Protein AF-A0A4W3IZT0-F1 (afdb_monomer)

Mean predicted aligned error: 12.37 Å

Nearest PDB structures (foldseek):
  8glv-assembly1_Mm  TM=8.725E-01  e=1.149E-27  Chlamydomonas reinhardtii
  7kek-assembly1_C  TM=8.841E-01  e=8.456E-24  Tetrahymena thermophila
  7k5b-assembly1_C  TM=8.834E-01  e=1.229E-23  Tetrahymena thermophila
  8j07-assembly1_k9  TM=8.747E-01  e=8.456E-24  Homo sapiens
  8j07-assembly1_k8  TM=8.318E-01  e=2.149E-24  Homo sapiens

Sequence (246 aa):
MQLAVFKYVTRSLSLDAILQPISSPVCCCYRTLMGALQLNLGGAPEGPAGTGKTETCKDLAKAVAKQCVVFNCSDGLDYKAMGKFFKGLAQSGAWACFDEFNRIELEVLSVVAQQIQTIQRAVSEQVKVFVFEGTQISLDPSCTVFITMNPGYAGRAELPDNLKVLFRTVAMMVPDYALIAEISLYSMGFVSARILAAKIVATYRLCSEQVQALHWHPMIISILLTQFWGVLGAGWQEPRVGGALG

InterPro domains:
  IPR026983 Dynein heavy chain [PTHR45703] (29-211)
  IPR027417 P-loop containing nucleoside triphosphate hydrolase [G3DSA:3.40.50.300] (28-173)
  IPR027417 P-loop containing nucleoside triphosphate hydrolase [SSF52540] (39-201)
  IPR035699 Dynein heavy chain, hydrolytic ATP-binding dynein motor region [PF12774] (29-213)
  IPR043157 Dynein heavy chain, AAA1 domain, small subdomain [G3DSA:1.10.8.710] (174-225)

Radius of gyration: 21.61 Å; Cα contacts (8 Å, |Δi|>4): 310; chains: 1; bounding box: 50×38×82 Å

Structure (mmCIF, N/CA/C/O backbone):
data_AF-A0A4W3IZT0-F1
#
_entry.id   AF-A0A4W3IZT0-F1
#
loop_
_atom_site.group_PDB
_atom_site.id
_atom_site.type_symbol
_atom_site.label_atom_id
_atom_site.label_alt_id
_atom_site.label_comp_id
_atom_site.label_asym_id
_atom_site.label_entity_id
_atom_site.label_seq_id
_atom_site.pdbx_PDB_ins_code
_atom_site.Cartn_x
_atom_site.Cartn_y
_atom_site.Cartn_z
_atom_site.occupancy
_atom_site.B_iso_or_equiv
_atom_site.auth_seq_id
_atom_site.auth_comp_id
_atom_site.auth_asym_id
_atom_site.auth_atom_id
_atom_site.pdbx_PDB_model_num
ATOM 1 N N . MET A 1 1 ? -13.698 25.787 8.846 1.00 26.34 1 MET A N 1
ATOM 2 C CA . MET A 1 1 ? -14.426 24.536 8.545 1.00 26.34 1 MET A CA 1
ATOM 3 C C . MET A 1 1 ? -14.503 24.410 7.028 1.00 26.34 1 MET A C 1
ATOM 5 O O . MET A 1 1 ? -15.414 24.952 6.422 1.00 26.34 1 MET A O 1
ATOM 9 N N . GLN A 1 2 ? -13.473 23.842 6.399 1.00 20.66 2 GLN A N 1
ATOM 10 C CA . GLN A 1 2 ? -13.376 23.749 4.939 1.00 20.66 2 GLN A CA 1
ATOM 11 C C . GLN A 1 2 ? -13.730 22.317 4.540 1.00 20.66 2 GLN A C 1
ATOM 13 O O . GLN A 1 2 ? -12.993 21.379 4.833 1.00 20.66 2 GLN A O 1
ATOM 18 N N . LEU A 1 3 ? -14.921 22.164 3.962 1.00 19.95 3 LEU A N 1
ATOM 19 C CA . LEU A 1 3 ? -15.415 20.928 3.369 1.00 19.95 3 LEU A CA 1
ATOM 20 C C . LEU A 1 3 ? -14.485 20.529 2.217 1.00 19.95 3 LEU A C 1
ATOM 22 O O . LEU A 1 3 ? -14.417 21.220 1.201 1.00 19.95 3 LEU A O 1
ATOM 26 N N . ALA A 1 4 ? -13.765 19.420 2.380 1.00 22.36 4 ALA A N 1
ATOM 27 C CA . ALA A 1 4 ? -13.069 18.773 1.280 1.00 22.36 4 ALA A CA 1
ATOM 28 C C . ALA A 1 4 ? -14.122 18.196 0.325 1.00 22.36 4 ALA A C 1
ATOM 30 O O . ALA A 1 4 ? -14.842 17.254 0.654 1.00 22.36 4 ALA A O 1
ATOM 31 N N . VAL A 1 5 ? -14.239 18.803 -0.853 1.00 20.84 5 VAL A N 1
ATOM 32 C CA . VAL A 1 5 ? -15.065 18.305 -1.952 1.00 20.84 5 VAL A CA 1
ATOM 33 C C . VAL A 1 5 ? -14.424 17.019 -2.476 1.00 20.84 5 VAL A C 1
ATOM 35 O O . VAL A 1 5 ? -13.450 17.060 -3.225 1.00 20.84 5 VAL A O 1
ATOM 38 N N . PHE A 1 6 ? -14.970 15.866 -2.089 1.00 24.98 6 PHE A N 1
ATOM 39 C CA . PHE A 1 6 ? -14.642 14.579 -2.699 1.00 24.98 6 PHE A CA 1
ATOM 40 C C . PHE A 1 6 ? -15.316 14.498 -4.073 1.00 24.98 6 PHE A C 1
ATOM 42 O O . PHE A 1 6 ? -16.479 14.121 -4.202 1.00 24.98 6 PHE A O 1
ATOM 49 N N . LYS A 1 7 ? -14.589 14.889 -5.125 1.00 21.22 7 LYS A N 1
ATOM 50 C CA . LYS A 1 7 ? -14.962 14.546 -6.501 1.00 21.22 7 LYS A CA 1
ATOM 51 C C . LYS A 1 7 ? -14.730 13.049 -6.697 1.00 21.22 7 LYS A C 1
ATOM 53 O O . LYS A 1 7 ? -13.596 12.591 -6.596 1.00 21.22 7 LYS A O 1
ATOM 58 N N . TYR A 1 8 ? -15.793 12.315 -7.021 1.00 24.12 8 TYR A N 1
ATOM 59 C CA . TYR A 1 8 ? -15.702 10.997 -7.644 1.00 24.12 8 TYR A CA 1
ATOM 60 C C . TYR A 1 8 ? -14.816 11.115 -8.889 1.00 24.12 8 TYR A C 1
ATOM 62 O O . TYR A 1 8 ? -15.213 11.706 -9.893 1.00 24.12 8 TYR A O 1
ATOM 70 N N . VAL A 1 9 ? -13.588 10.604 -8.820 1.00 30.41 9 VAL A N 1
ATOM 71 C CA . VAL A 1 9 ? -12.708 10.512 -9.986 1.00 30.41 9 VAL A CA 1
ATOM 72 C C . VAL A 1 9 ? -12.940 9.148 -10.625 1.00 30.41 9 VAL A C 1
ATOM 74 O O . VAL A 1 9 ? -12.158 8.219 -10.463 1.00 30.41 9 VAL A O 1
ATOM 77 N N . THR A 1 10 ? -14.012 9.029 -11.407 1.00 26.58 10 THR A N 1
ATOM 78 C CA . THR A 1 10 ? -14.048 8.072 -12.517 1.00 26.58 10 THR A CA 1
ATOM 79 C C . THR A 1 10 ? -13.084 8.581 -13.591 1.00 26.58 10 THR A C 1
ATOM 81 O O . THR A 1 10 ? -13.495 9.230 -14.551 1.00 26.58 10 THR A O 1
ATOM 84 N N . ARG A 1 11 ? -11.773 8.365 -13.417 1.00 28.75 11 ARG A N 1
ATOM 85 C CA . ARG A 1 11 ? -10.820 8.491 -14.528 1.00 28.75 11 ARG A CA 1
ATOM 86 C C . ARG A 1 11 ? -10.738 7.143 -15.222 1.00 28.75 11 ARG A C 1
ATOM 88 O O . ARG A 1 11 ? -10.330 6.159 -14.610 1.00 28.75 11 ARG A O 1
ATOM 95 N N . SER A 1 12 ? -11.159 7.160 -16.486 1.00 26.70 12 SER A N 1
ATOM 96 C CA . SER A 1 12 ? -10.815 6.230 -17.562 1.00 26.70 12 SER A CA 1
ATOM 97 C C . SER A 1 12 ? -9.692 5.254 -17.198 1.00 26.70 12 SER A C 1
ATO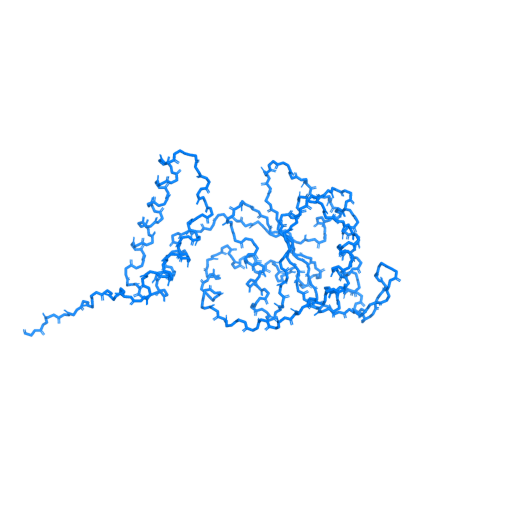M 99 O O . SER A 1 12 ? -8.603 5.662 -16.782 1.00 26.70 12 SER A O 1
ATOM 101 N N . LEU A 1 13 ? -9.945 3.960 -17.397 1.00 33.19 13 LEU A N 1
ATOM 102 C CA . LEU A 1 13 ? -8.906 2.942 -17.523 1.00 33.19 13 LEU A CA 1
ATOM 103 C C . LEU A 1 13 ? -7.921 3.399 -18.615 1.00 33.19 13 LEU A C 1
ATOM 105 O O . LEU A 1 13 ? -8.138 3.141 -19.792 1.00 33.19 13 LEU A O 1
ATOM 109 N N . SER A 1 14 ? -6.879 4.153 -18.250 1.00 31.77 14 SER A N 1
ATOM 110 C CA . SER A 1 14 ? -5.731 4.368 -19.123 1.00 31.77 14 SER A CA 1
ATOM 111 C C . SER A 1 14 ? -5.175 2.990 -19.464 1.00 31.77 14 SER A C 1
ATOM 113 O O . SER A 1 14 ? -4.962 2.180 -18.556 1.00 31.77 14 SER A O 1
ATOM 115 N N . LEU A 1 15 ? -4.989 2.716 -20.759 1.00 33.16 15 LEU A N 1
ATOM 116 C CA . LEU A 1 15 ? -4.392 1.470 -21.254 1.00 33.16 15 LEU A CA 1
ATOM 117 C C . LEU A 1 15 ? -3.059 1.144 -20.551 1.00 33.16 15 LEU A C 1
ATOM 119 O O . LEU A 1 15 ? -2.705 -0.026 -20.431 1.00 33.16 15 LEU A O 1
ATOM 123 N N . ASP A 1 16 ? -2.375 2.156 -20.011 1.00 38.28 16 ASP A N 1
ATOM 124 C CA . ASP A 1 16 ? -1.144 2.022 -19.226 1.00 38.28 16 ASP A CA 1
ATOM 125 C C . ASP A 1 16 ? -1.289 1.073 -18.023 1.00 38.28 16 ASP A C 1
ATOM 127 O O . ASP A 1 16 ? -0.376 0.303 -17.737 1.00 38.28 16 ASP A O 1
ATOM 131 N N . ALA A 1 17 ? -2.456 1.047 -17.365 1.00 35.56 17 ALA A N 1
ATOM 132 C CA . ALA A 1 17 ? -2.706 0.164 -16.219 1.00 35.56 17 ALA A CA 1
ATOM 133 C C . ALA A 1 17 ? -2.909 -1.313 -16.621 1.00 35.56 17 ALA A C 1
ATOM 135 O O . ALA A 1 17 ? -2.837 -2.200 -15.775 1.00 35.56 17 ALA A O 1
ATOM 136 N N . ILE A 1 18 ? -3.181 -1.590 -17.902 1.00 37.84 18 ILE A N 1
ATOM 137 C CA . ILE A 1 18 ? -3.467 -2.942 -18.412 1.00 37.84 18 ILE A CA 1
ATOM 138 C C . ILE A 1 18 ? -2.189 -3.626 -18.925 1.00 37.84 18 ILE A C 1
ATOM 140 O O . ILE A 1 18 ? -2.114 -4.852 -18.925 1.00 37.84 18 ILE A O 1
ATOM 144 N N . LEU A 1 19 ? -1.168 -2.859 -19.328 1.00 38.66 19 LEU A N 1
ATOM 145 C CA . LEU A 1 19 ? 0.043 -3.391 -19.972 1.00 38.66 19 LEU A CA 1
ATOM 146 C C . LEU A 1 19 ? 1.256 -3.535 -19.037 1.00 38.66 19 LEU A C 1
ATOM 148 O O . LEU A 1 19 ? 2.113 -4.382 -19.282 1.00 38.66 19 LEU A O 1
ATOM 152 N N . GLN A 1 20 ? 1.318 -2.783 -17.935 1.00 42.19 20 GLN A N 1
ATOM 153 C CA . GLN A 1 20 ? 2.354 -2.956 -16.905 1.00 42.19 20 GLN A CA 1
ATOM 154 C C . GLN A 1 20 ? 2.329 -4.281 -16.098 1.00 42.19 20 GLN A C 1
ATOM 156 O O . GLN A 1 20 ? 3.400 -4.681 -15.627 1.00 42.19 20 GLN A O 1
ATOM 161 N N . PRO A 1 21 ? 1.211 -5.030 -15.955 1.00 42.03 21 PRO A N 1
ATOM 162 C CA . PRO A 1 21 ? 1.194 -6.252 -15.144 1.00 42.03 21 PRO A CA 1
ATOM 163 C C . PRO A 1 21 ? 1.970 -7.440 -15.736 1.00 42.03 21 PRO A C 1
ATOM 165 O O . PRO A 1 21 ? 2.164 -8.432 -15.039 1.00 42.03 21 PRO A O 1
ATOM 168 N N . ILE A 1 22 ? 2.402 -7.394 -17.002 1.00 43.09 22 ILE A N 1
ATOM 169 C CA . ILE A 1 22 ? 2.880 -8.592 -17.726 1.00 43.09 22 ILE A CA 1
ATOM 170 C C . ILE A 1 22 ? 4.366 -8.908 -17.437 1.00 43.09 22 ILE A C 1
ATOM 172 O O . ILE A 1 22 ? 4.871 -9.965 -17.810 1.00 43.09 22 ILE A O 1
ATOM 176 N N . SER A 1 23 ? 5.083 -8.046 -16.708 1.00 46.78 23 SER A N 1
ATOM 177 C CA . SER A 1 23 ? 6.447 -8.355 -16.258 1.00 46.78 23 SER A CA 1
ATOM 178 C C . SER A 1 23 ? 6.433 -9.192 -14.963 1.00 46.78 23 SER A C 1
ATOM 180 O O . SER A 1 23 ? 5.815 -8.834 -13.960 1.00 46.78 23 SER A O 1
ATOM 182 N N . SER A 1 24 ? 7.123 -10.337 -14.994 1.00 50.75 24 SER A N 1
ATOM 183 C CA . SER A 1 24 ? 7.208 -11.375 -13.943 1.00 50.75 24 SER A CA 1
ATOM 184 C C . SER A 1 24 ? 7.239 -10.885 -12.467 1.00 50.75 24 SER A C 1
ATOM 186 O O . SER A 1 24 ? 6.514 -11.459 -11.646 1.00 50.75 24 SER A O 1
ATOM 188 N N . PRO A 1 25 ? 7.972 -9.813 -12.084 1.00 51.53 25 PRO A N 1
ATOM 189 C CA . PRO A 1 25 ? 8.011 -9.343 -10.692 1.00 51.53 25 PRO A CA 1
ATOM 190 C C . PRO A 1 25 ? 6.710 -8.678 -10.205 1.00 51.53 25 PRO A C 1
ATOM 192 O O . PRO A 1 25 ? 6.338 -8.832 -9.040 1.00 51.53 25 PRO A O 1
ATOM 195 N N . VAL A 1 26 ? 5.990 -7.964 -11.080 1.00 56.16 26 VAL A N 1
ATOM 196 C CA . VAL A 1 26 ? 4.765 -7.218 -10.723 1.00 56.16 26 VAL A CA 1
ATOM 197 C C . VAL A 1 26 ? 3.607 -8.181 -10.443 1.00 56.16 26 VAL A C 1
ATOM 199 O O . VAL A 1 26 ? 2.886 -8.020 -9.456 1.00 56.16 26 VAL A O 1
ATOM 202 N N . CYS A 1 27 ? 3.503 -9.258 -11.228 1.00 57.28 27 CYS A N 1
ATOM 203 C CA . CYS A 1 27 ? 2.564 -10.358 -10.981 1.00 57.28 27 CYS A CA 1
ATOM 204 C C . CYS A 1 27 ? 2.761 -11.002 -9.596 1.00 57.28 27 CYS A C 1
ATOM 206 O O . CYS A 1 27 ? 1.789 -11.303 -8.895 1.00 57.28 27 CYS A O 1
ATOM 208 N N . CYS A 1 28 ? 4.014 -11.197 -9.170 1.00 68.50 28 CYS A N 1
ATOM 209 C CA . CYS A 1 28 ? 4.320 -11.727 -7.839 1.00 68.50 28 CYS A CA 1
ATOM 210 C C . CYS A 1 28 ? 3.867 -10.780 -6.720 1.00 68.50 28 CYS A C 1
ATOM 212 O O . CYS A 1 28 ? 3.368 -11.253 -5.693 1.00 68.50 28 CYS A O 1
ATOM 214 N N . CYS A 1 29 ? 3.981 -9.465 -6.928 1.00 79.88 29 CYS A N 1
ATOM 215 C CA . CYS A 1 29 ? 3.500 -8.477 -5.969 1.00 79.88 29 CYS A CA 1
ATOM 216 C C . CYS A 1 29 ? 1.975 -8.536 -5.826 1.00 79.88 29 CYS A C 1
ATOM 218 O O . CYS A 1 29 ? 1.475 -8.714 -4.717 1.00 79.88 29 CYS A O 1
ATOM 220 N N . TYR A 1 30 ? 1.234 -8.534 -6.938 1.00 83.69 30 TYR A N 1
ATOM 221 C CA . TYR A 1 30 ? -0.232 -8.612 -6.922 1.00 83.69 30 TYR A CA 1
ATOM 222 C C . TYR A 1 30 ? -0.723 -9.867 -6.200 1.00 83.69 30 TYR A C 1
ATOM 224 O O . TYR A 1 30 ? -1.569 -9.779 -5.314 1.00 83.69 30 TYR A O 1
ATOM 232 N N . ARG A 1 31 ? -0.149 -11.035 -6.511 1.00 84.06 31 ARG A N 1
ATOM 233 C CA . ARG A 1 31 ? -0.524 -12.294 -5.851 1.00 84.06 31 ARG A CA 1
ATOM 234 C C . ARG A 1 31 ? -0.285 -12.244 -4.343 1.00 84.06 31 ARG A C 1
ATOM 236 O O . ARG A 1 31 ? -1.104 -12.742 -3.576 1.00 84.06 31 ARG A O 1
ATOM 243 N N . THR A 1 32 ? 0.828 -11.655 -3.916 1.00 87.19 32 THR A N 1
ATOM 244 C CA . THR A 1 32 ? 1.184 -11.600 -2.495 1.00 87.19 32 THR A CA 1
ATOM 245 C C . THR A 1 32 ? 0.313 -10.603 -1.735 1.00 87.19 32 THR A C 1
ATOM 247 O O . THR A 1 32 ? -0.162 -10.930 -0.650 1.00 87.19 32 THR A O 1
ATOM 250 N N . LEU A 1 33 ? 0.035 -9.436 -2.324 1.00 88.94 33 LEU A N 1
ATOM 251 C CA . LEU A 1 33 ? -0.866 -8.430 -1.758 1.00 88.94 33 LEU A CA 1
ATOM 252 C C . LEU A 1 33 ? -2.312 -8.938 -1.687 1.00 88.94 33 LEU A C 1
ATOM 254 O O . LEU A 1 33 ? -2.952 -8.811 -0.649 1.00 88.94 33 LEU A O 1
ATOM 258 N N . MET A 1 34 ? -2.802 -9.611 -2.731 1.00 89.00 34 MET A N 1
ATOM 259 C CA . MET A 1 34 ? -4.116 -10.265 -2.699 1.00 89.00 34 MET A CA 1
ATOM 260 C C . MET A 1 34 ? -4.177 -11.381 -1.651 1.00 89.00 34 MET A C 1
ATOM 262 O O . MET A 1 34 ? -5.177 -11.521 -0.951 1.00 89.00 34 MET A O 1
ATOM 266 N N . GLY A 1 35 ? -3.093 -12.142 -1.485 1.00 88.50 35 GLY A N 1
ATOM 267 C CA . GLY A 1 35 ? -2.979 -13.121 -0.407 1.00 88.50 35 GLY A CA 1
ATOM 268 C C . GLY A 1 35 ? -2.932 -12.487 0.988 1.00 88.50 35 GLY A C 1
ATOM 269 O O . GLY A 1 35 ? -3.353 -13.122 1.947 1.00 88.50 35 GLY A O 1
ATOM 270 N N . ALA A 1 36 ? -2.430 -11.257 1.129 1.00 90.06 36 ALA A N 1
ATOM 271 C CA . ALA A 1 36 ? -2.469 -10.513 2.390 1.00 90.06 36 ALA A CA 1
ATOM 272 C C . ALA A 1 36 ? -3.903 -10.093 2.742 1.00 90.06 36 ALA A C 1
ATOM 274 O O . ALA A 1 36 ? -4.351 -10.328 3.862 1.00 90.06 36 ALA A O 1
ATOM 275 N N . LEU A 1 37 ? -4.646 -9.582 1.753 1.00 90.19 37 LEU A N 1
ATOM 276 C CA . LEU A 1 37 ? -6.056 -9.207 1.891 1.00 90.19 37 LEU A CA 1
ATOM 277 C C . LEU A 1 37 ? -6.925 -10.376 2.360 1.00 90.19 37 LEU A C 1
ATOM 279 O O . LEU A 1 37 ? -7.742 -10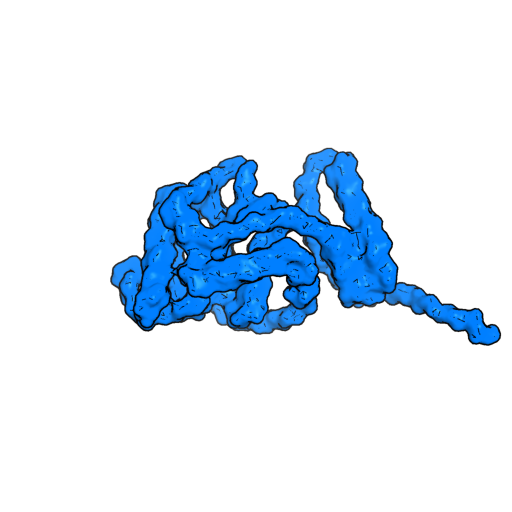.215 3.259 1.00 90.19 37 LEU A O 1
ATOM 283 N N . GLN A 1 38 ? -6.719 -11.567 1.793 1.00 88.62 38 GLN A N 1
ATOM 284 C CA . GLN A 1 38 ? -7.443 -12.779 2.200 1.00 88.62 38 GLN A CA 1
ATOM 285 C C . GLN A 1 38 ? -7.190 -13.178 3.660 1.00 88.62 38 GLN A C 1
ATOM 287 O O . GLN A 1 38 ? -8.031 -13.831 4.271 1.00 88.62 38 GLN A O 1
ATOM 292 N N . LEU A 1 39 ? -6.041 -12.791 4.218 1.00 89.19 39 LEU A N 1
ATOM 293 C CA . LEU A 1 39 ? -5.668 -13.038 5.611 1.00 89.19 39 LEU A CA 1
ATOM 294 C C . LEU A 1 39 ? -6.023 -11.861 6.536 1.00 89.19 39 LEU A C 1
ATOM 296 O O . LEU A 1 39 ? -5.641 -11.883 7.703 1.00 89.19 39 LEU A O 1
ATOM 300 N N . ASN A 1 40 ? -6.733 -10.840 6.038 1.00 89.81 40 ASN A N 1
ATOM 301 C CA . ASN A 1 40 ? -7.015 -9.582 6.742 1.00 89.81 40 ASN A CA 1
ATOM 302 C C . ASN A 1 40 ? -5.747 -8.851 7.230 1.00 89.81 40 ASN A C 1
ATOM 304 O O . ASN A 1 40 ? -5.781 -8.122 8.222 1.00 89.81 40 ASN A O 1
ATOM 308 N N . LEU A 1 41 ? -4.626 -9.039 6.530 1.00 92.94 41 LEU A N 1
ATOM 309 C CA . LEU A 1 41 ? -3.366 -8.345 6.784 1.00 92.94 41 LEU A CA 1
ATOM 310 C C . LEU A 1 41 ? -3.203 -7.168 5.820 1.00 92.94 41 LEU A C 1
ATOM 312 O O . LEU A 1 41 ? -3.734 -7.166 4.708 1.00 92.94 41 LEU A O 1
ATOM 316 N N . GLY A 1 42 ? -2.417 -6.174 6.229 1.00 93.50 42 GLY A N 1
ATOM 317 C CA . GLY A 1 42 ? -1.961 -5.130 5.319 1.00 93.50 42 GLY A CA 1
ATOM 318 C C . GLY A 1 42 ? -0.881 -5.647 4.364 1.00 93.50 42 GLY A C 1
ATOM 319 O O . GLY A 1 42 ? -0.302 -6.715 4.568 1.00 93.50 42 GLY A O 1
ATOM 320 N N . GLY A 1 43 ? -0.567 -4.878 3.324 1.00 93.50 43 GLY A N 1
ATOM 321 C CA . GLY A 1 43 ? 0.557 -5.175 2.430 1.00 93.50 43 GLY A CA 1
ATOM 322 C C . GLY A 1 43 ? 1.723 -4.210 2.625 1.00 93.50 43 GLY A C 1
ATOM 323 O O . GLY A 1 43 ? 1.509 -3.008 2.766 1.00 93.50 43 GLY A O 1
ATOM 324 N N . ALA A 1 44 ? 2.949 -4.727 2.602 1.00 92.69 44 ALA A N 1
ATOM 325 C CA . ALA A 1 44 ? 4.167 -3.942 2.776 1.00 92.69 44 ALA A CA 1
ATOM 326 C C . ALA A 1 44 ? 5.169 -4.159 1.627 1.00 92.69 44 ALA A C 1
ATOM 328 O O . ALA A 1 44 ? 6.122 -4.928 1.784 1.00 92.69 44 ALA A O 1
ATOM 329 N N . PRO A 1 45 ? 4.982 -3.522 0.454 1.00 90.19 45 PRO A N 1
ATOM 330 C CA . PRO A 1 45 ? 6.010 -3.511 -0.575 1.00 90.19 45 PRO A CA 1
ATOM 331 C C . PRO A 1 45 ? 7.269 -2.772 -0.109 1.00 90.19 45 PRO A C 1
ATOM 333 O O . PRO A 1 45 ? 7.221 -1.611 0.306 1.00 90.19 45 PRO A O 1
ATOM 336 N N . GLU A 1 46 ? 8.415 -3.423 -0.238 1.00 86.88 46 GLU A N 1
ATOM 337 C CA . GLU A 1 46 ? 9.719 -2.894 0.146 1.00 86.88 46 GLU A CA 1
ATOM 338 C C . GLU A 1 46 ? 10.722 -3.029 -0.997 1.00 86.88 46 GLU A C 1
ATOM 340 O O . GLU A 1 46 ? 10.675 -3.975 -1.775 1.00 86.88 46 GLU A O 1
ATOM 345 N N . GLY A 1 47 ? 11.629 -2.067 -1.142 1.00 82.56 47 GLY A N 1
ATOM 346 C CA . GLY A 1 47 ? 12.671 -2.129 -2.168 1.00 82.56 47 GLY A CA 1
ATOM 347 C C . GLY A 1 47 ? 13.251 -0.761 -2.517 1.00 82.56 47 GLY A C 1
ATOM 348 O O . GLY A 1 47 ? 12.801 0.246 -1.967 1.00 82.56 47 GLY A O 1
ATOM 349 N N . PRO A 1 48 ? 14.219 -0.687 -3.445 1.00 76.62 48 PRO A N 1
ATOM 350 C CA . PRO A 1 48 ? 14.864 0.566 -3.841 1.00 76.62 48 PRO A CA 1
ATOM 351 C C . PRO A 1 48 ? 13.883 1.631 -4.356 1.00 76.62 48 PRO A C 1
ATOM 353 O O . PRO A 1 48 ? 12.782 1.321 -4.814 1.00 76.62 48 PRO A O 1
ATOM 356 N N . ALA A 1 49 ? 14.269 2.906 -4.304 1.00 75.06 49 ALA A N 1
ATOM 357 C CA . ALA A 1 49 ? 13.464 3.980 -4.888 1.00 75.06 49 ALA A CA 1
ATOM 358 C C . ALA A 1 49 ? 13.279 3.772 -6.406 1.00 75.06 49 ALA A C 1
ATOM 360 O O . ALA A 1 49 ? 14.192 3.316 -7.091 1.00 75.06 49 ALA A O 1
ATOM 361 N N . GLY A 1 50 ? 12.096 4.106 -6.933 1.00 67.62 50 GLY A N 1
ATOM 362 C CA . GLY A 1 50 ? 11.793 3.978 -8.366 1.00 67.62 50 GLY A CA 1
ATOM 363 C C . GLY A 1 50 ? 11.357 2.584 -8.836 1.00 67.62 50 GLY A C 1
ATOM 364 O O . GLY A 1 50 ? 11.171 2.390 -10.030 1.00 67.62 50 GLY A O 1
ATOM 365 N N . THR A 1 51 ? 11.137 1.621 -7.932 1.00 70.88 51 THR A N 1
ATOM 366 C CA . THR A 1 51 ? 10.625 0.276 -8.280 1.00 70.88 51 THR A CA 1
ATOM 367 C C . THR A 1 51 ? 9.100 0.189 -8.436 1.00 70.88 51 THR A C 1
ATOM 369 O O . THR A 1 51 ? 8.560 -0.907 -8.544 1.00 70.88 51 THR A O 1
ATOM 372 N N . GLY A 1 52 ? 8.387 1.321 -8.446 1.00 76.38 52 GLY A N 1
ATOM 373 C CA . GLY A 1 52 ? 6.940 1.363 -8.700 1.00 76.38 52 GLY A CA 1
ATOM 374 C C . GLY A 1 52 ? 6.061 0.847 -7.555 1.00 76.38 52 GLY A C 1
ATOM 375 O O . GLY A 1 52 ? 4.954 0.376 -7.803 1.00 76.38 52 GLY A O 1
ATOM 376 N N . LYS A 1 53 ? 6.544 0.873 -6.304 1.00 83.19 53 LYS A N 1
ATOM 377 C CA . LYS A 1 53 ? 5.828 0.333 -5.129 1.00 83.19 53 LYS A CA 1
ATOM 378 C C . LYS A 1 53 ? 4.449 0.963 -4.928 1.00 83.19 53 LYS A C 1
ATOM 380 O O . LYS A 1 53 ? 3.454 0.255 -4.790 1.00 83.19 53 LYS A O 1
ATOM 385 N N . THR A 1 54 ? 4.400 2.290 -4.925 1.00 85.06 54 THR A N 1
ATOM 386 C CA . THR A 1 54 ? 3.182 3.064 -4.661 1.00 85.06 54 THR A CA 1
ATOM 387 C C . THR A 1 54 ? 2.188 2.925 -5.815 1.00 85.06 54 THR A C 1
ATOM 389 O O . THR A 1 54 ? 0.989 2.731 -5.605 1.00 85.06 54 THR A O 1
ATOM 392 N N . GLU A 1 55 ? 2.691 2.949 -7.047 1.00 83.81 55 GLU A N 1
ATOM 393 C CA . GLU A 1 55 ? 1.926 2.761 -8.277 1.00 83.81 55 GLU A CA 1
ATOM 394 C C . GLU A 1 55 ? 1.315 1.359 -8.336 1.00 83.81 55 GLU A C 1
ATOM 396 O O . GLU A 1 55 ? 0.126 1.225 -8.601 1.00 83.81 55 GLU A O 1
ATOM 401 N N . THR A 1 56 ? 2.076 0.328 -7.961 1.00 84.31 56 THR A N 1
ATOM 402 C CA . THR A 1 56 ? 1.614 -1.069 -7.915 1.00 84.31 56 THR A CA 1
ATOM 403 C C . THR A 1 56 ? 0.418 -1.240 -6.973 1.00 84.31 56 THR A C 1
ATOM 405 O O . THR A 1 56 ? -0.568 -1.872 -7.354 1.00 84.31 56 THR A O 1
ATOM 408 N N . CYS A 1 57 ? 0.450 -0.646 -5.773 1.00 86.94 57 CYS A N 1
ATOM 409 C CA . CYS A 1 57 ? -0.688 -0.667 -4.841 1.00 86.94 57 CYS A CA 1
ATOM 410 C C . CYS A 1 57 ? -1.917 0.053 -5.409 1.00 86.94 57 CYS A C 1
ATOM 412 O O . CYS A 1 57 ? -3.048 -0.424 -5.283 1.00 86.94 57 CYS A O 1
ATOM 414 N N . LYS A 1 58 ? -1.702 1.206 -6.049 1.00 86.06 58 LYS A N 1
ATOM 415 C CA . LYS A 1 58 ? -2.771 2.008 -6.649 1.00 86.06 58 LYS A CA 1
ATOM 416 C C . LYS A 1 58 ? -3.420 1.298 -7.837 1.00 86.06 58 LYS A C 1
ATOM 418 O O . LYS A 1 58 ? -4.645 1.316 -7.958 1.00 86.06 58 LYS A O 1
ATOM 423 N N . ASP A 1 59 ? -2.620 0.666 -8.685 1.00 85.06 59 ASP A N 1
ATOM 424 C CA . ASP A 1 59 ? -3.100 -0.080 -9.844 1.00 85.06 59 ASP A CA 1
ATOM 425 C C . ASP A 1 59 ? -3.821 -1.360 -9.423 1.00 85.06 59 ASP A C 1
ATOM 427 O O . ASP A 1 59 ? -4.879 -1.664 -9.975 1.00 85.06 59 ASP A O 1
ATOM 431 N N . LEU A 1 60 ? -3.348 -2.043 -8.375 1.00 85.50 60 LEU A N 1
ATOM 432 C CA . LEU A 1 60 ? -4.071 -3.168 -7.783 1.00 85.50 60 LEU A CA 1
ATOM 433 C C . LEU A 1 60 ? -5.454 -2.738 -7.274 1.00 85.50 60 LEU A C 1
ATOM 435 O O . LEU A 1 60 ? -6.451 -3.387 -7.584 1.00 85.50 60 LEU A O 1
ATOM 439 N N . ALA A 1 61 ? -5.535 -1.621 -6.545 1.00 88.56 61 ALA A N 1
ATOM 440 C CA . ALA A 1 61 ? -6.808 -1.077 -6.072 1.00 88.56 61 ALA A CA 1
ATOM 441 C C . ALA A 1 61 ? -7.748 -0.737 -7.237 1.00 88.56 61 ALA A C 1
ATOM 443 O O . ALA A 1 61 ? -8.932 -1.074 -7.211 1.00 88.56 61 ALA A O 1
ATOM 444 N N . LYS A 1 62 ? -7.206 -0.124 -8.296 1.00 85.31 62 LYS A N 1
ATOM 445 C CA . LYS A 1 62 ? -7.947 0.182 -9.524 1.00 85.31 62 LYS A CA 1
ATOM 446 C C . LYS A 1 62 ? -8.482 -1.090 -10.186 1.00 85.31 62 LYS A C 1
ATOM 448 O O . LYS A 1 62 ? -9.637 -1.099 -10.606 1.00 85.31 62 LYS A O 1
ATOM 453 N N . ALA A 1 63 ? -7.683 -2.156 -10.241 1.00 84.25 63 ALA A N 1
ATOM 454 C CA . ALA A 1 63 ? -8.070 -3.439 -10.826 1.00 84.25 63 ALA A CA 1
ATOM 455 C C . ALA A 1 63 ? -9.231 -4.111 -10.073 1.00 84.25 63 ALA A C 1
ATOM 457 O O . ALA A 1 63 ? -10.055 -4.776 -10.697 1.00 84.25 63 ALA A O 1
ATOM 458 N N . VAL A 1 64 ? -9.344 -3.894 -8.758 1.00 85.88 64 VAL A N 1
ATOM 459 C CA . VAL A 1 64 ? -10.457 -4.404 -7.934 1.00 85.88 64 VAL A CA 1
ATOM 460 C C . VAL A 1 64 ? -11.563 -3.370 -7.681 1.00 85.88 64 VAL A C 1
ATOM 462 O O . VAL A 1 64 ? -12.395 -3.556 -6.795 1.00 85.88 64 VAL A O 1
ATOM 465 N N . ALA A 1 65 ? -11.581 -2.272 -8.445 1.00 88.25 65 ALA A N 1
ATOM 466 C CA . ALA A 1 65 ? -12.555 -1.185 -8.326 1.00 88.25 65 ALA A CA 1
ATOM 467 C C . ALA A 1 65 ? -12.643 -0.562 -6.913 1.00 88.25 65 ALA A C 1
ATOM 469 O O . ALA A 1 65 ? -13.717 -0.167 -6.454 1.00 88.25 65 ALA A O 1
ATOM 470 N N . LYS A 1 66 ? -11.503 -0.443 -6.222 1.00 88.31 66 LYS A N 1
ATOM 471 C CA . LYS A 1 66 ? -11.378 0.212 -4.915 1.00 88.31 66 LYS A CA 1
ATOM 472 C C . LYS A 1 66 ? -10.708 1.573 -5.028 1.00 88.31 66 LYS A C 1
ATOM 474 O O . LYS A 1 66 ? -9.703 1.750 -5.713 1.00 88.31 66 LYS A O 1
ATOM 479 N N . GLN A 1 67 ? -11.257 2.550 -4.306 1.00 90.19 67 GLN A N 1
ATOM 480 C CA . GLN A 1 67 ? -10.619 3.852 -4.162 1.00 90.19 67 GLN A CA 1
ATOM 481 C C . GLN A 1 67 ? -9.369 3.697 -3.294 1.00 90.19 67 GLN A C 1
ATOM 483 O O . GLN A 1 67 ? -9.480 3.350 -2.123 1.00 90.19 67 GLN A O 1
ATOM 488 N N . CYS A 1 68 ? -8.196 3.991 -3.855 1.00 91.31 68 CYS A N 1
ATOM 489 C CA . CYS A 1 68 ? -6.949 4.070 -3.100 1.00 91.31 68 CYS A CA 1
ATOM 490 C C . CYS A 1 68 ? -6.612 5.530 -2.796 1.00 91.31 68 CYS A C 1
ATOM 492 O O . CYS A 1 68 ? -6.537 6.362 -3.706 1.00 91.31 68 CYS A O 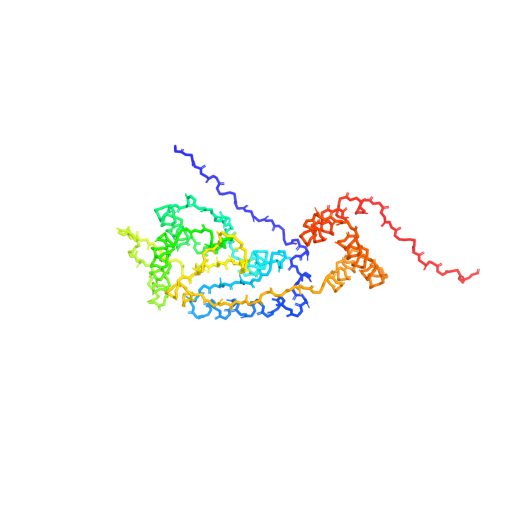1
ATOM 494 N N . VAL A 1 69 ? -6.396 5.844 -1.525 1.00 92.31 69 VAL A N 1
ATOM 495 C CA . VAL A 1 69 ? -5.877 7.130 -1.060 1.00 92.31 69 VAL A CA 1
ATOM 496 C C . VAL A 1 69 ? -4.388 6.960 -0.802 1.00 92.31 69 VAL A C 1
ATOM 498 O O . VAL A 1 69 ? -3.993 6.125 0.005 1.00 92.31 69 VAL A O 1
ATOM 501 N N . VAL A 1 70 ? -3.559 7.726 -1.506 1.00 90.44 70 VAL A N 1
ATOM 502 C CA . VAL A 1 70 ? -2.108 7.721 -1.292 1.00 90.44 70 VAL A CA 1
ATOM 503 C C . VAL A 1 70 ? -1.757 8.879 -0.371 1.00 90.44 70 VAL A C 1
ATOM 505 O O . VAL A 1 70 ? -2.158 10.015 -0.632 1.00 90.44 70 VAL A O 1
ATOM 508 N N . PHE A 1 71 ? -1.022 8.594 0.697 1.00 88.69 71 PHE A N 1
ATOM 509 C CA . PHE A 1 71 ? -0.575 9.584 1.664 1.00 88.69 71 PHE A CA 1
ATOM 510 C C . PHE A 1 71 ? 0.941 9.514 1.797 1.00 88.69 71 PHE A C 1
ATOM 512 O O . PHE A 1 71 ? 1.471 8.456 2.110 1.00 88.69 71 PHE A O 1
ATOM 519 N N . ASN A 1 72 ? 1.633 10.627 1.564 1.00 87.88 72 ASN A N 1
ATOM 520 C CA . ASN A 1 72 ? 3.079 10.696 1.746 1.00 87.88 72 ASN A CA 1
ATOM 521 C C . ASN A 1 72 ? 3.394 11.064 3.201 1.00 87.88 72 ASN A C 1
ATOM 523 O O . ASN A 1 72 ? 2.991 12.133 3.667 1.00 87.88 72 ASN A O 1
ATOM 527 N N . CYS A 1 73 ? 4.064 10.168 3.920 1.00 85.19 73 CYS A N 1
ATOM 528 C CA . CYS A 1 73 ? 4.376 10.339 5.328 1.00 85.19 73 CYS A CA 1
ATOM 529 C C . CYS A 1 73 ? 5.575 11.270 5.533 1.00 85.19 73 CYS A C 1
ATOM 531 O O . CYS A 1 73 ? 6.585 11.209 4.836 1.00 85.19 73 CYS A O 1
ATOM 533 N N . SER A 1 74 ? 5.463 12.124 6.545 1.00 84.38 74 SER A N 1
ATOM 534 C CA . SER A 1 74 ? 6.531 13.002 7.004 1.00 84.38 74 SER A CA 1
ATOM 535 C C . SER A 1 74 ? 6.640 12.944 8.523 1.00 84.38 74 SER A C 1
ATOM 537 O O . SER A 1 74 ? 5.728 12.481 9.208 1.00 84.38 74 SER A O 1
ATOM 539 N N . ASP A 1 75 ? 7.755 13.445 9.038 1.00 77.38 75 ASP A N 1
ATOM 540 C CA . ASP A 1 75 ? 8.130 13.368 10.450 1.00 77.38 75 ASP A CA 1
ATOM 541 C C . ASP A 1 75 ? 7.145 14.146 11.357 1.00 77.38 75 ASP A C 1
ATOM 543 O O . ASP A 1 75 ? 6.999 13.848 12.533 1.00 77.38 75 ASP A O 1
ATOM 547 N N . GLY A 1 76 ? 6.393 15.107 10.803 1.00 75.50 76 GLY A N 1
ATOM 548 C CA . GLY A 1 76 ? 5.403 15.919 11.528 1.00 75.50 76 GLY A CA 1
ATOM 549 C C . GLY A 1 76 ? 4.003 15.300 11.658 1.00 75.50 76 GLY A C 1
ATOM 550 O O . GLY A 1 76 ? 3.035 16.030 11.885 1.00 75.50 76 GLY A O 1
ATOM 551 N N . LEU A 1 77 ? 3.851 13.993 11.435 1.00 82.75 77 LEU A N 1
ATOM 552 C CA . LEU A 1 77 ? 2.550 13.323 11.440 1.00 82.75 77 LEU A CA 1
ATOM 553 C C . LEU A 1 77 ? 2.097 12.954 12.863 1.00 82.75 77 LEU A C 1
ATOM 555 O O . LEU A 1 77 ? 2.727 12.145 13.533 1.00 82.75 77 LEU A O 1
ATOM 559 N N . ASP A 1 78 ? 0.954 13.489 13.301 1.00 89.31 78 ASP A N 1
ATOM 560 C CA . ASP A 1 78 ? 0.370 13.197 14.620 1.00 89.31 78 ASP A CA 1
ATOM 561 C C . ASP A 1 78 ? -0.534 11.943 14.589 1.00 89.31 78 ASP A C 1
ATOM 563 O O . ASP A 1 78 ? -1.379 11.776 13.696 1.00 89.31 78 ASP A O 1
ATOM 567 N N . TYR A 1 79 ? -0.439 11.093 15.618 1.00 86.94 79 TYR A N 1
ATOM 568 C CA . TYR A 1 79 ? -1.292 9.911 15.801 1.00 86.94 79 TYR A CA 1
ATOM 569 C C . TYR A 1 79 ? -2.784 10.268 15.873 1.00 86.94 79 TYR A C 1
ATOM 571 O O . TYR A 1 79 ? -3.638 9.474 15.470 1.00 86.94 79 TYR A O 1
ATOM 579 N N . LYS A 1 80 ? -3.137 11.476 16.337 1.00 90.56 80 LYS A N 1
AT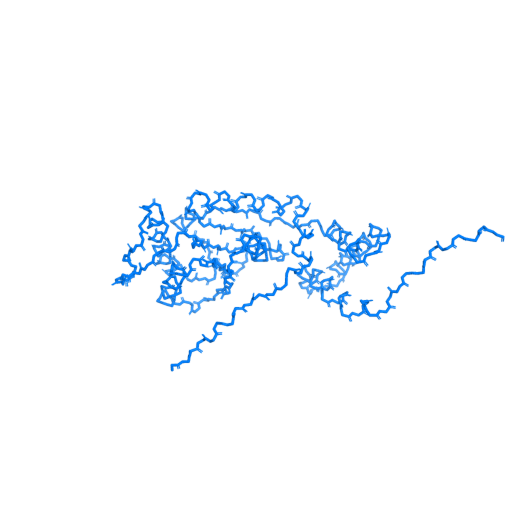OM 580 C CA . LYS A 1 80 ? -4.538 11.940 16.369 1.00 90.56 80 LYS A CA 1
ATOM 581 C C . LYS A 1 80 ? -5.091 12.195 14.972 1.00 90.56 80 LYS A C 1
ATOM 583 O O . LYS A 1 80 ? -6.272 11.941 14.717 1.00 90.56 80 LYS A O 1
ATOM 588 N N . ALA A 1 81 ? -4.261 12.718 14.069 1.00 90.69 81 ALA A N 1
ATOM 589 C CA . ALA A 1 81 ? -4.639 12.922 12.675 1.00 90.69 81 ALA A CA 1
ATOM 590 C C . ALA A 1 81 ? -4.815 11.570 11.971 1.00 90.69 81 ALA A C 1
ATOM 592 O O . ALA A 1 81 ? -5.824 11.362 11.296 1.00 90.69 81 ALA A O 1
ATOM 593 N N . MET A 1 82 ? -3.904 10.628 12.229 1.00 91.75 82 MET A N 1
ATOM 594 C CA . MET A 1 82 ? -3.993 9.251 11.739 1.00 91.75 82 MET A CA 1
ATOM 595 C C . MET A 1 82 ? -5.237 8.528 12.256 1.00 91.75 82 MET A C 1
ATOM 597 O O . MET A 1 82 ? -5.960 7.925 11.469 1.00 91.75 82 MET A O 1
ATOM 601 N N . GLY A 1 83 ? -5.584 8.686 13.534 1.00 93.31 83 GLY A N 1
ATOM 602 C CA . GLY A 1 83 ? -6.823 8.141 14.087 1.00 93.31 83 GLY A CA 1
ATOM 603 C C . GLY A 1 83 ? -8.069 8.668 13.363 1.00 93.31 83 GLY A C 1
ATOM 604 O O . GLY A 1 83 ? -8.964 7.899 13.019 1.00 93.31 83 GLY A O 1
ATOM 605 N N . LYS A 1 84 ? -8.134 9.969 13.050 1.00 93.56 84 LYS A N 1
ATOM 606 C CA . LYS A 1 84 ? -9.239 10.530 12.245 1.00 93.56 84 LYS A CA 1
ATOM 607 C C . LYS A 1 84 ? -9.250 9.982 10.818 1.00 93.56 84 LYS A C 1
ATOM 609 O O . LYS 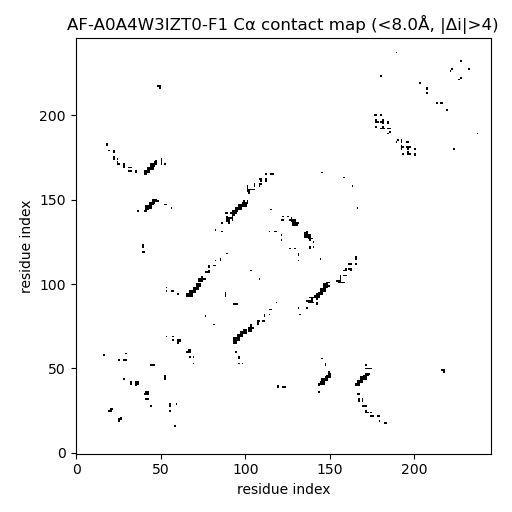A 1 84 ? -10.324 9.691 10.294 1.00 93.56 84 LYS A O 1
ATOM 614 N N . PHE A 1 85 ? -8.079 9.825 10.207 1.00 94.19 85 PHE A N 1
ATOM 615 C CA . PHE A 1 85 ? -7.943 9.232 8.880 1.00 94.19 85 PHE A CA 1
ATOM 616 C C . PHE A 1 85 ? -8.453 7.785 8.861 1.00 94.19 85 PHE A C 1
ATOM 618 O O . PHE A 1 85 ? -9.289 7.440 8.029 1.00 94.19 85 PHE A O 1
ATOM 625 N N . PHE A 1 86 ? -8.038 6.964 9.827 1.00 95.50 86 PHE A N 1
ATOM 626 C CA . PHE A 1 86 ? -8.465 5.573 9.946 1.00 95.50 86 PHE A CA 1
ATOM 627 C C . PHE A 1 86 ? -9.958 5.418 10.241 1.00 95.50 86 PHE A C 1
ATOM 629 O O . PHE A 1 86 ? -10.575 4.504 9.699 1.00 95.50 86 PHE A O 1
ATOM 636 N N . LYS A 1 87 ? -10.574 6.336 11.003 1.00 94.81 87 LYS A N 1
ATOM 637 C CA . LYS A 1 87 ? -12.043 6.390 11.149 1.00 94.81 87 LYS A CA 1
ATOM 638 C C . LYS A 1 87 ? -12.728 6.520 9.787 1.00 94.81 87 LYS A C 1
ATOM 640 O O . LYS A 1 87 ? -13.631 5.747 9.480 1.00 94.81 87 LYS A O 1
ATOM 645 N N . GLY A 1 88 ? -12.267 7.460 8.958 1.00 94.56 88 GLY A N 1
ATOM 646 C CA . GLY A 1 88 ? -12.791 7.646 7.603 1.00 94.56 88 GLY A CA 1
ATOM 647 C C . GLY A 1 88 ? -12.516 6.449 6.688 1.00 94.56 88 GLY A C 1
ATOM 648 O O . GLY A 1 88 ? -13.386 6.048 5.917 1.00 94.56 88 GLY A O 1
ATOM 649 N N . LEU A 1 89 ? -11.334 5.839 6.799 1.00 94.94 89 LEU A N 1
ATOM 650 C CA . LEU A 1 89 ? -10.955 4.656 6.024 1.00 94.94 89 LEU A CA 1
ATOM 651 C C . LEU A 1 89 ? -11.858 3.454 6.342 1.00 94.94 89 LEU A C 1
ATOM 653 O O . LEU A 1 89 ? -12.413 2.848 5.428 1.00 94.94 89 LEU A O 1
ATOM 657 N N . ALA A 1 90 ? -12.053 3.159 7.630 1.00 95.50 90 ALA A N 1
ATOM 658 C CA . ALA A 1 90 ? -12.881 2.051 8.100 1.00 95.50 90 ALA A CA 1
ATOM 659 C C . ALA A 1 90 ? -14.356 2.214 7.705 1.00 95.50 90 ALA A C 1
ATOM 661 O O . ALA A 1 90 ? -15.007 1.235 7.360 1.00 95.50 90 ALA A O 1
ATOM 662 N N . GLN A 1 91 ? -14.879 3.445 7.708 1.00 94.69 91 GLN A N 1
ATOM 663 C CA . GLN A 1 91 ? -16.265 3.720 7.314 1.00 94.69 91 GLN A CA 1
ATOM 664 C C . GLN A 1 91 ? -16.487 3.695 5.797 1.00 94.69 91 GLN A C 1
ATOM 666 O O . GLN A 1 91 ? -17.584 3.374 5.350 1.00 94.69 91 GLN A O 1
ATOM 671 N N . SER A 1 92 ? -15.478 4.073 5.007 1.00 94.00 92 SER A N 1
ATOM 672 C CA . SER A 1 92 ? -15.603 4.197 3.547 1.00 94.00 92 SER A CA 1
ATOM 673 C C . SER A 1 92 ? -15.274 2.920 2.775 1.00 94.00 92 SER A C 1
ATOM 675 O O . SER A 1 92 ? -15.585 2.848 1.587 1.00 94.00 92 SER A O 1
ATOM 677 N N . GLY A 1 93 ? -14.598 1.947 3.396 1.00 92.50 93 GLY A N 1
ATOM 678 C CA . GLY A 1 93 ? -14.146 0.735 2.702 1.00 92.50 93 GLY A CA 1
ATOM 679 C C . GLY A 1 93 ? -13.090 1.006 1.627 1.00 92.50 93 GLY A C 1
ATOM 680 O O . GLY A 1 93 ? -12.878 0.181 0.732 1.00 92.50 93 GLY A O 1
ATOM 681 N N . ALA A 1 94 ? -12.462 2.185 1.672 1.00 93.94 94 ALA A N 1
ATOM 682 C CA . ALA A 1 94 ? -11.380 2.564 0.780 1.00 93.94 94 ALA A CA 1
ATOM 683 C C . ALA A 1 94 ? -10.067 1.888 1.197 1.00 93.94 94 ALA A C 1
ATOM 685 O O . ALA A 1 94 ? -9.914 1.370 2.307 1.00 93.94 94 ALA A O 1
ATOM 686 N N . TRP A 1 95 ? -9.102 1.896 0.288 1.00 94.81 95 TRP A N 1
ATOM 687 C CA . TRP A 1 95 ? -7.738 1.467 0.563 1.00 94.81 95 TRP A CA 1
ATOM 688 C C . TRP A 1 95 ? -6.861 2.686 0.817 1.00 94.81 95 TRP A C 1
ATOM 690 O O . TRP A 1 95 ? -7.051 3.740 0.208 1.00 94.81 95 TRP A O 1
ATOM 700 N N . ALA A 1 96 ? -5.886 2.546 1.705 1.00 94.88 96 ALA A N 1
ATOM 701 C CA . ALA A 1 96 ? -4.878 3.564 1.955 1.00 94.88 96 ALA A CA 1
ATOM 702 C C . ALA A 1 96 ? -3.497 3.013 1.618 1.00 94.88 96 ALA A C 1
ATOM 704 O O . ALA A 1 96 ? -3.178 1.893 2.000 1.00 94.88 96 ALA A O 1
ATOM 705 N N . CYS A 1 97 ? -2.677 3.800 0.931 1.00 94.00 97 CYS A N 1
ATOM 706 C CA . CYS A 1 97 ? -1.268 3.512 0.706 1.00 94.00 97 CYS A CA 1
ATOM 707 C C . CYS A 1 97 ? -0.444 4.621 1.355 1.00 94.00 97 CYS A C 1
ATOM 709 O O . CYS A 1 97 ? -0.476 5.764 0.895 1.00 94.00 97 CYS A O 1
ATOM 711 N N . PHE A 1 98 ? 0.271 4.288 2.424 1.00 92.31 98 PHE A N 1
ATOM 712 C CA . PHE A 1 98 ? 1.184 5.207 3.087 1.00 92.31 98 PHE A CA 1
ATOM 713 C C . PHE A 1 98 ? 2.574 5.086 2.476 1.00 92.31 98 PHE A C 1
ATOM 715 O O . PHE A 1 98 ? 3.222 4.045 2.595 1.00 92.31 98 PHE A O 1
ATOM 722 N N . ASP A 1 99 ? 2.996 6.151 1.806 1.00 89.56 99 ASP A N 1
ATOM 723 C CA . ASP A 1 99 ? 4.311 6.257 1.200 1.00 89.56 99 ASP A CA 1
ATOM 724 C C . ASP A 1 99 ? 5.339 6.752 2.213 1.00 89.56 99 ASP A C 1
ATOM 726 O O . ASP A 1 99 ? 5.034 7.594 3.055 1.00 89.56 99 ASP A O 1
ATOM 730 N N . GLU A 1 100 ? 6.553 6.214 2.137 1.00 84.12 100 GLU A N 1
ATOM 731 C CA . GLU A 1 100 ? 7.649 6.514 3.068 1.00 84.12 100 GLU A CA 1
ATOM 732 C C . GLU A 1 100 ? 7.270 6.352 4.549 1.00 84.12 100 GLU A C 1
ATOM 734 O O . GLU A 1 100 ? 7.677 7.134 5.407 1.00 84.12 100 GLU A O 1
ATOM 739 N N . PHE A 1 101 ? 6.514 5.301 4.871 1.00 85.31 101 PHE A N 1
ATOM 740 C CA . PHE A 1 101 ? 5.960 5.082 6.211 1.00 85.31 101 PHE A CA 1
ATOM 741 C C . PHE A 1 101 ? 7.028 5.026 7.323 1.00 85.31 101 PHE A C 1
ATOM 743 O O . PHE A 1 101 ? 6.766 5.367 8.473 1.00 85.31 101 PHE A O 1
ATOM 750 N N . ASN A 1 102 ? 8.264 4.669 6.966 1.00 82.06 102 ASN A N 1
ATOM 751 C CA . ASN A 1 102 ? 9.424 4.649 7.854 1.00 82.06 102 ASN A CA 1
ATOM 752 C C . ASN A 1 102 ? 10.049 6.029 8.168 1.00 82.06 102 ASN A C 1
ATOM 754 O O . ASN A 1 102 ? 11.117 6.085 8.779 1.00 82.06 102 ASN A O 1
ATOM 758 N N . ARG A 1 103 ? 9.407 7.129 7.751 1.00 85.75 103 ARG A N 1
ATOM 759 C CA . ARG A 1 103 ? 9.734 8.510 8.159 1.00 85.75 103 ARG A CA 1
ATOM 760 C C . ARG A 1 103 ? 8.987 8.980 9.405 1.00 85.75 103 ARG A C 1
ATOM 762 O O . ARG A 1 103 ? 9.326 10.005 9.977 1.00 85.75 103 ARG A O 1
ATOM 769 N N . ILE A 1 104 ? 7.960 8.245 9.819 1.00 85.69 104 ILE A N 1
ATOM 770 C CA . ILE A 1 104 ? 7.207 8.563 11.030 1.00 85.69 104 ILE A CA 1
ATOM 771 C C . ILE A 1 104 ? 8.063 8.211 12.254 1.00 85.69 104 ILE A C 1
ATOM 773 O O . ILE A 1 104 ? 8.746 7.185 12.271 1.00 85.69 104 ILE A O 1
ATOM 777 N N . GLU A 1 105 ? 7.997 9.043 13.291 1.00 86.19 105 GLU A N 1
ATOM 778 C CA . GLU A 1 105 ? 8.649 8.779 14.572 1.00 86.19 105 GLU A CA 1
ATOM 779 C C . GLU A 1 105 ? 8.176 7.450 15.192 1.00 86.19 105 GLU A C 1
ATOM 781 O O . GLU A 1 105 ? 6.994 7.094 15.147 1.00 86.19 105 GLU A O 1
ATOM 786 N N . LEU A 1 106 ? 9.100 6.714 15.816 1.00 84.31 106 LEU A N 1
ATOM 787 C CA . LEU A 1 106 ? 8.834 5.386 16.393 1.00 84.31 106 LEU A CA 1
ATOM 788 C C . LEU A 1 106 ? 7.706 5.388 17.440 1.00 84.31 106 LEU A C 1
ATOM 790 O O . LEU A 1 106 ? 6.937 4.426 17.537 1.00 84.31 106 LEU A O 1
ATOM 794 N N . GLU A 1 107 ? 7.586 6.473 18.206 1.00 85.94 107 GLU A N 1
ATOM 795 C CA . GLU A 1 107 ? 6.538 6.641 19.217 1.00 85.94 107 GLU A CA 1
ATOM 796 C C . GLU A 1 107 ? 5.146 6.684 18.573 1.00 85.94 107 GLU A C 1
ATOM 798 O O . GLU A 1 107 ? 4.231 5.971 18.994 1.00 85.94 107 GLU A O 1
ATOM 803 N N . VAL A 1 108 ? 5.003 7.440 17.482 1.00 89.19 108 VAL A N 1
ATOM 804 C CA . VAL A 1 108 ? 3.754 7.547 16.716 1.00 89.19 108 VAL A CA 1
ATOM 805 C C . VAL A 1 108 ? 3.436 6.228 16.010 1.00 89.19 108 VAL A C 1
ATOM 807 O O . VAL A 1 108 ? 2.286 5.782 16.034 1.00 89.19 108 VAL A O 1
ATOM 810 N N . LEU A 1 109 ? 4.441 5.558 15.435 1.00 88.50 109 LEU A N 1
ATOM 811 C CA . LEU A 1 109 ? 4.273 4.256 14.778 1.00 88.50 109 LEU A CA 1
ATOM 812 C C . LEU A 1 109 ? 3.693 3.196 15.719 1.00 88.50 109 LEU A C 1
ATOM 814 O O . LEU A 1 109 ? 2.857 2.392 15.304 1.00 88.50 109 LEU A O 1
ATOM 818 N N . SER A 1 110 ? 4.091 3.216 16.989 1.00 87.62 110 SER A N 1
ATOM 819 C CA . SER A 1 110 ? 3.603 2.267 17.992 1.00 87.62 110 SER A CA 1
ATOM 820 C C . SER A 1 110 ? 2.105 2.436 18.267 1.00 87.62 110 SER A C 1
ATOM 822 O O . SER A 1 110 ? 1.378 1.444 18.357 1.00 87.62 110 SER A O 1
ATOM 824 N N . VAL A 1 111 ? 1.618 3.679 18.325 1.00 91.00 111 VAL A N 1
ATOM 825 C CA . VAL A 1 111 ? 0.183 3.982 18.470 1.00 91.00 111 VAL A CA 1
ATOM 826 C C . VAL A 1 111 ? -0.580 3.624 17.191 1.00 91.00 111 VAL A C 1
ATOM 828 O O . VAL A 1 111 ? -1.645 3.010 17.244 1.00 91.00 111 VAL A O 1
ATOM 831 N N . VAL A 1 112 ? -0.011 3.932 16.022 1.00 92.00 112 VAL A N 1
ATOM 832 C CA . VAL A 1 112 ? -0.600 3.578 14.722 1.00 92.00 112 VAL A CA 1
ATOM 833 C C . VAL A 1 112 ? -0.733 2.058 14.558 1.00 92.00 112 VAL A C 1
ATOM 835 O O . VAL A 1 112 ? -1.747 1.592 14.040 1.00 92.00 112 VAL A O 1
ATOM 838 N N . ALA A 1 113 ? 0.222 1.263 15.050 1.00 92.06 113 ALA A N 1
ATOM 839 C CA . ALA A 1 113 ? 0.120 -0.198 15.040 1.00 92.06 113 ALA A CA 1
ATOM 840 C C . ALA A 1 113 ? -1.125 -0.686 15.799 1.00 92.06 113 ALA A C 1
ATOM 842 O O . ALA A 1 113 ? -1.873 -1.522 15.294 1.00 92.06 113 ALA A O 1
ATOM 843 N N . GLN A 1 114 ? -1.390 -0.128 16.985 1.00 93.12 114 GLN A N 1
ATOM 844 C CA . GLN A 1 114 ? -2.573 -0.470 17.783 1.00 93.12 114 GLN A CA 1
ATOM 845 C C . GLN A 1 114 ? -3.873 -0.074 17.072 1.00 93.12 114 GLN A C 1
ATOM 847 O O . GLN A 1 114 ? -4.846 -0.833 17.076 1.00 93.12 114 GLN A O 1
ATOM 852 N N . GLN A 1 115 ? -3.882 1.084 16.410 1.00 94.31 115 GLN A N 1
ATOM 853 C CA . GLN A 1 115 ? -5.014 1.540 15.605 1.00 94.31 115 GLN A CA 1
ATOM 854 C C . GLN A 1 115 ? -5.315 0.567 14.456 1.00 94.31 115 GLN A C 1
ATOM 856 O O . GLN A 1 115 ? -6.446 0.100 14.313 1.00 94.31 115 GLN A O 1
ATOM 861 N N . ILE A 1 116 ? -4.303 0.188 13.675 1.00 94.94 116 ILE A N 1
ATOM 862 C CA . ILE A 1 116 ? -4.466 -0.759 12.563 1.00 94.94 116 ILE A CA 1
ATOM 863 C C . ILE A 1 116 ? -4.904 -2.132 13.078 1.00 94.94 116 ILE A C 1
ATOM 865 O O . ILE A 1 116 ? -5.841 -2.718 12.535 1.00 94.94 116 ILE A O 1
ATOM 869 N N . GLN A 1 117 ? -4.293 -2.620 14.159 1.00 94.62 117 GLN A N 1
ATOM 870 C CA . GLN A 1 117 ? -4.652 -3.896 14.773 1.00 94.62 117 GLN A CA 1
ATOM 871 C C . GLN A 1 117 ? -6.111 -3.918 15.250 1.00 94.62 117 GLN A C 1
ATOM 873 O O . GLN A 1 117 ? -6.802 -4.917 15.060 1.00 94.62 117 GLN A O 1
ATOM 878 N N . THR A 1 118 ? -6.604 -2.818 15.825 1.00 95.00 118 THR A N 1
ATOM 879 C CA . THR A 1 118 ? -8.006 -2.701 16.261 1.00 95.00 118 THR A CA 1
ATOM 880 C C . THR A 1 118 ? -8.966 -2.850 15.080 1.00 95.00 118 THR A C 1
ATOM 882 O O . THR A 1 118 ? -9.978 -3.539 15.193 1.00 95.00 118 THR A O 1
ATOM 885 N N . ILE A 1 119 ? -8.630 -2.261 13.927 1.00 95.12 119 ILE A N 1
ATOM 886 C CA . ILE A 1 119 ? -9.424 -2.386 12.697 1.00 95.12 119 ILE A CA 1
ATOM 887 C C . ILE A 1 119 ? -9.358 -3.814 12.157 1.00 95.12 119 ILE A C 1
ATOM 889 O O . ILE A 1 119 ? -10.401 -4.415 11.920 1.00 95.12 119 ILE A O 1
ATOM 893 N N . GLN A 1 120 ? -8.161 -4.389 12.007 1.00 94.62 120 GLN A N 1
ATOM 894 C CA . GLN A 1 120 ? -7.989 -5.758 11.501 1.00 94.62 120 GLN A CA 1
ATOM 895 C C . GLN A 1 120 ? -8.725 -6.787 12.364 1.00 94.62 120 GLN A C 1
ATOM 897 O O . GLN A 1 120 ? -9.349 -7.707 11.837 1.00 94.62 120 GLN A O 1
ATOM 902 N N . ARG A 1 121 ? -8.708 -6.602 13.687 1.00 94.69 121 ARG A N 1
ATOM 903 C CA . ARG A 1 121 ? -9.467 -7.430 14.623 1.00 94.69 121 ARG A CA 1
ATOM 904 C C . ARG A 1 121 ? -10.972 -7.286 14.421 1.00 94.69 121 ARG A C 1
ATOM 906 O O . ARG A 1 121 ? -11.669 -8.289 14.370 1.00 94.69 121 ARG A O 1
ATOM 913 N N . ALA A 1 122 ? -11.478 -6.066 14.265 1.00 94.94 122 ALA A N 1
ATOM 914 C CA . ALA A 1 122 ? -12.897 -5.854 13.995 1.00 94.94 122 ALA A CA 1
ATOM 915 C C . ALA A 1 122 ? -13.326 -6.494 12.654 1.00 94.94 122 ALA A C 1
ATOM 917 O O . ALA A 1 122 ? -14.405 -7.081 12.558 1.00 94.94 122 ALA A O 1
ATOM 918 N N . VAL A 1 123 ? -12.455 -6.457 11.637 1.00 93.94 123 VAL A N 1
ATOM 919 C CA . VAL A 1 123 ? -12.676 -7.159 10.363 1.00 93.94 123 VAL A CA 1
ATOM 920 C C . VAL A 1 123 ? -12.673 -8.678 10.566 1.00 93.94 123 VAL A C 1
ATOM 922 O O . VAL A 1 123 ? -13.556 -9.355 10.042 1.00 93.94 123 VAL A O 1
ATOM 925 N N . SER A 1 124 ? -11.744 -9.239 11.347 1.00 93.00 124 SER A N 1
ATOM 926 C CA . SER A 1 124 ? -11.692 -10.690 11.587 1.00 93.00 124 SER A CA 1
ATOM 927 C C . SER A 1 124 ? -12.876 -11.203 12.415 1.00 93.00 124 SER A C 1
ATOM 929 O O . SER A 1 124 ? -13.392 -12.281 12.134 1.00 93.00 124 SER A O 1
ATOM 931 N N . GLU A 1 125 ? -13.358 -10.406 13.371 1.00 94.38 125 GLU A N 1
ATOM 932 C CA . GLU A 1 125 ? -14.563 -10.676 14.167 1.00 94.38 125 GLU A CA 1
ATOM 933 C C . GLU A 1 125 ? -15.866 -10.440 13.374 1.00 94.38 125 GLU A C 1
ATOM 935 O O . GLU A 1 125 ? -16.948 -10.753 13.868 1.00 94.38 125 GLU A O 1
ATOM 940 N N . GLN A 1 126 ? -15.780 -9.918 12.141 1.00 92.31 126 GLN A N 1
ATOM 941 C CA . GLN A 1 126 ? -16.916 -9.654 11.244 1.00 92.31 126 GLN A CA 1
ATOM 942 C C . GLN A 1 126 ? -17.991 -8.746 11.875 1.00 92.31 126 GLN A C 1
ATOM 944 O O . GLN A 1 126 ? -19.191 -8.886 11.611 1.00 92.31 126 GLN A O 1
ATOM 949 N N . VAL A 1 127 ? -17.575 -7.788 12.710 1.00 94.44 127 VAL A N 1
ATOM 950 C CA . VAL A 1 127 ? -18.496 -6.833 13.340 1.00 94.44 127 VAL A CA 1
ATOM 951 C C . VAL A 1 127 ? -18.863 -5.705 12.376 1.00 94.44 127 VAL A C 1
ATOM 953 O O . VAL A 1 127 ? -18.030 -5.190 11.640 1.00 94.44 127 VAL A O 1
ATOM 956 N N . LYS A 1 128 ? -20.129 -5.275 12.385 1.00 93.62 128 LYS A N 1
ATOM 957 C CA . LYS A 1 128 ? -20.598 -4.156 11.539 1.00 93.62 128 LYS A CA 1
ATOM 958 C C . LYS A 1 128 ? -20.327 -2.781 12.145 1.00 93.62 128 LYS A C 1
ATOM 960 O O . LYS A 1 128 ? -20.286 -1.783 11.431 1.00 93.62 128 LYS A O 1
ATOM 965 N N . VAL A 1 129 ? -20.203 -2.723 13.467 1.00 94.94 129 VAL A N 1
ATOM 966 C CA . VAL A 1 129 ? -19.961 -1.508 14.246 1.00 94.94 129 VAL A CA 1
ATOM 967 C C . VAL A 1 129 ? -18.977 -1.870 15.345 1.00 94.94 129 VAL A C 1
ATOM 969 O O . VAL A 1 129 ? -19.135 -2.903 15.994 1.00 94.94 129 VAL A O 1
ATOM 972 N N . PHE A 1 130 ? -17.973 -1.029 15.557 1.00 96.12 130 PHE A N 1
ATOM 973 C CA . PHE A 1 130 ? -16.976 -1.216 16.606 1.00 96.12 130 PHE A CA 1
ATOM 974 C C . PHE A 1 130 ? -16.585 0.124 17.226 1.00 96.12 130 PHE A C 1
ATOM 976 O O . PHE A 1 130 ? -16.860 1.195 16.677 1.00 96.12 130 PHE A O 1
ATOM 983 N N . VAL A 1 131 ? -15.970 0.064 18.405 1.00 95.38 131 VAL A N 1
ATOM 984 C CA . VAL A 1 131 ? -15.452 1.249 19.089 1.00 95.38 131 VAL A CA 1
ATOM 985 C C . VAL A 1 131 ? -14.006 1.461 18.659 1.00 95.38 131 VAL A C 1
ATOM 987 O O . VAL A 1 131 ? -13.147 0.628 18.932 1.00 95.38 131 VAL A O 1
ATOM 990 N N . PHE A 1 132 ? -13.735 2.595 18.023 1.00 94.75 132 PHE A N 1
ATOM 991 C CA . PHE A 1 132 ? -12.400 3.002 17.603 1.00 94.75 132 PHE A CA 1
ATOM 992 C C . PHE A 1 132 ? -12.056 4.365 18.202 1.00 94.75 132 PHE A C 1
ATOM 994 O O . PHE A 1 132 ? -12.770 5.349 17.969 1.00 94.75 132 PHE A O 1
ATOM 1001 N N . GLU A 1 133 ? -10.971 4.438 18.982 1.00 92.06 133 GLU A N 1
ATOM 1002 C CA . GLU A 1 133 ? -10.533 5.672 19.664 1.00 92.06 133 GLU A CA 1
ATOM 1003 C C . GLU A 1 133 ? -11.697 6.333 20.440 1.00 92.06 133 GLU A C 1
ATOM 1005 O O . GLU A 1 133 ? -12.020 7.509 20.242 1.00 92.06 133 GLU A O 1
ATOM 1010 N N . GLY A 1 134 ? -12.425 5.525 21.225 1.00 90.94 134 GLY A 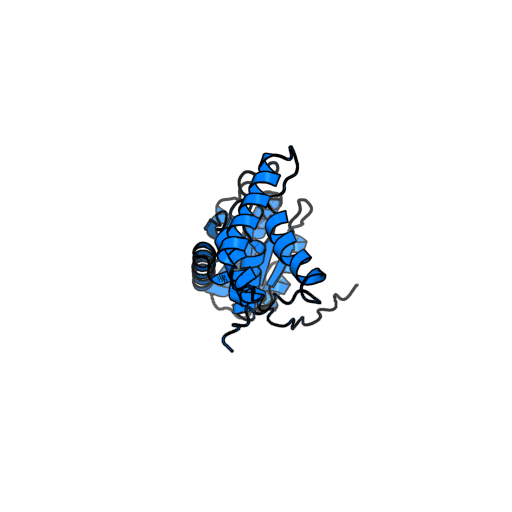N 1
ATOM 1011 C CA . GLY A 1 134 ? -13.568 5.951 22.048 1.00 90.94 134 GLY A CA 1
ATOM 1012 C C . GLY A 1 134 ? -14.846 6.326 21.284 1.00 90.94 134 GLY A C 1
ATOM 1013 O O . GLY A 1 134 ? -15.812 6.767 21.898 1.00 90.94 134 GLY A O 1
ATOM 1014 N N . THR A 1 135 ? -14.883 6.177 19.957 1.00 93.94 135 THR A N 1
ATOM 1015 C CA . THR A 1 135 ? -16.051 6.512 19.123 1.00 93.94 135 THR A CA 1
ATOM 1016 C C . THR A 1 135 ? -16.628 5.252 18.486 1.00 93.94 135 THR A C 1
ATOM 1018 O O . THR A 1 135 ? -15.878 4.468 17.913 1.00 93.94 135 THR A O 1
ATOM 1021 N N . GLN A 1 136 ? -17.949 5.061 18.537 1.00 95.88 136 GLN A N 1
ATOM 1022 C CA . GLN A 1 136 ? -18.598 4.012 17.743 1.00 95.88 136 GLN A CA 1
ATOM 1023 C C . GLN A 1 136 ? -18.626 4.409 16.267 1.00 95.88 136 GLN A C 1
ATOM 1025 O O . GLN A 1 136 ? -19.121 5.483 15.921 1.00 95.88 136 GLN A O 1
ATOM 1030 N N . ILE A 1 137 ? -18.104 3.540 15.405 1.00 96.12 137 ILE A N 1
ATOM 1031 C CA . ILE A 1 137 ? -18.089 3.728 13.955 1.00 96.12 137 ILE A CA 1
ATOM 1032 C C . ILE A 1 137 ? -18.567 2.460 13.245 1.00 96.12 137 ILE A C 1
ATOM 1034 O O . ILE A 1 137 ? -18.343 1.347 13.721 1.00 96.12 137 ILE A O 1
ATOM 1038 N N . SER A 1 138 ? -19.228 2.628 12.099 1.00 96.00 138 SER A N 1
ATOM 1039 C CA . SER A 1 138 ? -19.511 1.525 11.182 1.00 96.00 138 SER A CA 1
ATOM 1040 C C . SER A 1 138 ? -18.226 1.041 10.515 1.00 96.00 138 SER A C 1
ATOM 1042 O O . SER A 1 138 ? -17.356 1.850 10.187 1.00 96.00 138 SER A O 1
ATOM 1044 N N . LEU A 1 139 ? -18.135 -0.263 10.287 1.00 95.94 139 LEU A N 1
ATOM 1045 C CA . LEU A 1 139 ? -17.013 -0.901 9.615 1.00 95.94 139 LEU A CA 1
ATOM 1046 C C . LEU A 1 139 ? -17.446 -1.431 8.250 1.00 95.94 139 LEU A C 1
ATOM 1048 O O . LEU A 1 139 ? -18.383 -2.225 8.153 1.00 95.94 139 LEU A O 1
ATOM 1052 N N . ASP A 1 140 ? -16.721 -1.028 7.215 1.00 94.19 140 ASP A N 1
ATOM 1053 C CA . ASP A 1 140 ? -16.699 -1.721 5.937 1.00 94.19 140 ASP A CA 1
ATOM 1054 C C . ASP A 1 140 ? -15.483 -2.673 5.918 1.00 94.19 140 ASP A C 1
ATOM 1056 O O . ASP A 1 140 ? -14.337 -2.208 5.926 1.00 94.19 140 ASP A O 1
ATOM 1060 N N . PRO A 1 141 ? -15.697 -4.003 5.880 1.00 91.00 141 PRO A N 1
ATOM 1061 C CA . PRO A 1 141 ? -14.619 -4.990 5.950 1.00 91.00 141 PRO A CA 1
ATOM 1062 C C . PRO A 1 141 ? -13.679 -4.957 4.741 1.00 91.00 141 PRO A C 1
ATOM 1064 O O . PRO A 1 141 ? -12.623 -5.578 4.765 1.00 91.00 141 PRO A O 1
ATOM 1067 N N . SER A 1 142 ? -14.036 -4.237 3.678 1.00 90.44 142 SER A N 1
ATOM 1068 C CA . SER A 1 142 ? -13.196 -4.088 2.494 1.00 90.44 142 SER A CA 1
ATOM 1069 C C . SER A 1 142 ? -12.083 -3.043 2.636 1.00 90.44 142 SER A C 1
ATOM 1071 O O . SER A 1 142 ? -11.285 -2.882 1.706 1.00 90.44 142 SER A O 1
ATOM 1073 N N . CYS A 1 143 ? -12.021 -2.333 3.769 1.00 93.56 143 CYS A N 1
ATOM 1074 C CA . CYS A 1 143 ? -10.950 -1.387 4.055 1.00 93.56 143 CYS A CA 1
ATOM 1075 C C . CYS A 1 143 ? -9.597 -2.103 4.199 1.00 93.56 143 CYS A C 1
ATOM 1077 O O . CYS A 1 143 ? -9.507 -3.209 4.733 1.00 93.56 143 CYS A O 1
ATOM 1079 N N . THR A 1 144 ? -8.518 -1.490 3.715 1.00 93.81 144 THR A N 1
ATOM 1080 C CA . THR A 1 144 ? -7.164 -2.057 3.837 1.00 93.81 144 THR A CA 1
ATOM 1081 C C . THR A 1 144 ? -6.113 -0.960 3.879 1.00 93.81 144 THR A C 1
ATOM 1083 O O . THR A 1 144 ? -6.265 0.095 3.261 1.00 93.81 144 THR A O 1
ATOM 1086 N N . VAL A 1 145 ? -5.024 -1.237 4.596 1.00 95.25 145 VAL A N 1
ATOM 1087 C CA . VAL A 1 145 ? -3.837 -0.390 4.658 1.00 95.25 145 VAL A CA 1
ATOM 1088 C C . VAL A 1 145 ? -2.656 -1.074 3.971 1.00 95.25 145 VAL A C 1
ATOM 1090 O O . VAL A 1 145 ? -2.326 -2.224 4.258 1.00 95.25 145 VAL A O 1
ATOM 1093 N N . PHE A 1 146 ? -1.993 -0.330 3.096 1.00 94.44 146 PHE A N 1
ATOM 1094 C CA . PHE A 1 146 ? -0.706 -0.651 2.500 1.00 94.44 146 PHE A CA 1
ATOM 1095 C C . PHE A 1 146 ? 0.337 0.352 2.986 1.00 94.44 146 PHE A C 1
ATOM 1097 O O . PHE A 1 146 ? 0.035 1.535 3.158 1.00 94.44 146 PHE A O 1
ATOM 1104 N N . ILE A 1 147 ? 1.566 -0.113 3.179 1.00 93.38 147 ILE A N 1
ATOM 1105 C CA . ILE A 1 147 ? 2.718 0.728 3.515 1.00 93.38 147 ILE A CA 1
ATOM 1106 C C . ILE A 1 147 ? 3.828 0.470 2.507 1.00 93.38 147 ILE A C 1
ATOM 1108 O O . ILE A 1 147 ? 4.054 -0.674 2.131 1.00 93.38 147 ILE A O 1
ATOM 1112 N N . THR A 1 148 ? 4.543 1.498 2.074 1.00 89.56 148 THR A N 1
ATOM 1113 C CA . THR A 1 148 ? 5.758 1.318 1.273 1.00 89.56 148 THR A CA 1
ATOM 1114 C C . THR A 1 148 ? 6.969 1.761 2.077 1.00 89.56 148 THR A C 1
ATOM 1116 O O . THR A 1 148 ? 6.935 2.728 2.847 1.00 89.56 148 THR A O 1
ATOM 1119 N N . MET A 1 149 ? 8.069 1.035 1.906 1.00 84.62 149 MET A N 1
ATOM 1120 C CA . MET A 1 149 ? 9.329 1.373 2.555 1.00 84.62 149 MET A CA 1
ATOM 1121 C C . MET A 1 149 ? 10.505 1.256 1.591 1.00 84.62 149 MET A C 1
ATOM 1123 O O . MET A 1 149 ? 10.556 0.378 0.727 1.00 84.62 149 MET A O 1
ATOM 1127 N N . ASN A 1 150 ? 11.465 2.165 1.761 1.00 81.00 150 ASN A N 1
ATOM 1128 C CA . ASN A 1 150 ? 12.772 2.090 1.118 1.00 81.00 150 ASN A CA 1
ATOM 1129 C C . ASN A 1 150 ? 13.797 1.726 2.204 1.00 81.00 150 ASN A C 1
ATOM 1131 O O . ASN A 1 150 ? 14.188 2.615 2.972 1.00 81.00 150 ASN A O 1
ATOM 1135 N N . PRO A 1 151 ? 14.192 0.448 2.328 1.00 72.31 151 PRO A N 1
ATOM 1136 C CA . PRO A 1 151 ? 15.243 0.052 3.259 1.00 72.31 151 PRO A CA 1
ATOM 1137 C C . PRO A 1 151 ? 16.597 0.655 2.840 1.00 72.31 151 PRO A C 1
ATOM 1139 O O . PRO A 1 151 ? 16.876 0.803 1.651 1.00 72.31 151 PRO A O 1
ATOM 1142 N N . GLY A 1 152 ? 17.435 1.023 3.816 1.00 67.50 152 GLY A N 1
ATOM 1143 C CA . GLY A 1 152 ? 18.805 1.510 3.580 1.00 67.50 152 GLY A CA 1
ATOM 1144 C C . GLY A 1 152 ? 18.956 3.001 3.245 1.00 67.50 152 GLY A C 1
ATOM 1145 O O . GLY A 1 152 ? 20.061 3.443 2.943 1.00 67.50 152 GLY A O 1
ATOM 1146 N N . TYR A 1 153 ? 17.881 3.793 3.306 1.00 68.12 153 TYR A N 1
ATOM 1147 C CA . TYR A 1 153 ? 17.961 5.250 3.156 1.00 68.12 153 TYR A CA 1
ATOM 1148 C C . TYR A 1 153 ? 18.271 5.925 4.501 1.00 68.12 153 TYR A C 1
ATOM 1150 O O . TYR A 1 153 ? 17.646 5.604 5.512 1.00 68.12 153 TYR A O 1
ATOM 1158 N N . ALA A 1 154 ? 19.204 6.881 4.514 1.00 59.50 154 ALA A N 1
ATOM 1159 C CA . ALA A 1 154 ? 19.570 7.617 5.725 1.00 59.50 154 ALA A CA 1
ATOM 1160 C C . ALA A 1 154 ? 18.374 8.399 6.302 1.00 59.50 154 ALA A C 1
ATOM 1162 O O . ALA A 1 154 ? 17.574 8.959 5.550 1.00 59.50 154 ALA A O 1
ATOM 1163 N N . GLY A 1 155 ? 18.267 8.440 7.635 1.00 64.00 155 GLY A N 1
ATOM 1164 C CA . GLY A 1 155 ? 17.193 9.149 8.344 1.00 64.00 155 GLY A CA 1
ATOM 1165 C C . GLY A 1 155 ? 15.861 8.398 8.422 1.00 64.00 155 GLY A C 1
ATOM 1166 O O . GLY A 1 155 ? 14.840 9.020 8.688 1.00 64.00 155 GLY A O 1
ATOM 1167 N N . ARG A 1 156 ? 15.845 7.081 8.176 1.00 73.44 156 ARG A N 1
ATOM 1168 C CA . ARG A 1 156 ? 14.634 6.255 8.276 1.00 73.44 156 ARG A CA 1
ATOM 1169 C C . ARG A 1 156 ? 14.742 5.241 9.408 1.00 73.44 156 ARG A C 1
ATOM 1171 O O . ARG A 1 156 ? 15.782 4.604 9.561 1.00 73.44 156 ARG A O 1
ATOM 1178 N N . ALA A 1 157 ? 13.667 5.088 10.177 1.00 70.44 157 ALA A N 1
ATOM 1179 C CA . ALA A 1 157 ? 13.604 4.131 11.275 1.00 70.44 157 ALA A CA 1
ATOM 1180 C C . ALA A 1 157 ? 13.289 2.717 10.763 1.00 70.44 157 ALA A C 1
ATOM 1182 O O . ALA A 1 157 ? 12.593 2.543 9.759 1.00 70.44 157 ALA A O 1
ATOM 1183 N N . GLU A 1 158 ? 13.774 1.690 11.460 1.00 79.81 158 GLU A N 1
ATOM 1184 C CA . GLU A 1 158 ? 13.235 0.346 11.263 1.00 79.81 158 GLU A CA 1
ATOM 1185 C C . GLU A 1 158 ? 11.834 0.253 11.864 1.00 79.81 158 GLU A C 1
ATOM 1187 O O . GLU A 1 158 ? 11.548 0.836 12.910 1.00 79.81 158 GLU A O 1
ATOM 1192 N N . LEU A 1 159 ? 10.950 -0.494 11.206 1.00 83.75 159 LEU A N 1
ATOM 1193 C CA . LEU A 1 159 ? 9.614 -0.711 11.742 1.00 83.75 159 LEU A CA 1
ATOM 1194 C C . LEU A 1 159 ? 9.692 -1.621 12.977 1.00 83.75 159 LEU A C 1
ATOM 1196 O O . LEU A 1 159 ? 10.369 -2.652 12.921 1.00 83.75 159 LEU A O 1
ATOM 1200 N N . PRO A 1 160 ? 8.982 -1.290 14.066 1.00 85.12 160 PRO A N 1
ATOM 1201 C CA . PRO A 1 160 ? 8.933 -2.150 15.238 1.00 85.12 160 PRO A CA 1
ATOM 1202 C C . PRO A 1 160 ? 8.202 -3.467 14.922 1.00 85.12 160 PRO A C 1
ATOM 1204 O O . PRO A 1 160 ? 7.330 -3.533 14.049 1.00 85.12 160 PRO A O 1
ATOM 1207 N N . ASP A 1 161 ? 8.572 -4.545 15.614 1.00 85.62 161 ASP A N 1
ATOM 1208 C CA . ASP A 1 161 ? 8.139 -5.904 15.251 1.00 85.62 161 ASP A CA 1
ATOM 1209 C C . ASP A 1 161 ? 6.629 -6.122 15.400 1.00 85.62 161 ASP A C 1
ATOM 1211 O O . ASP A 1 161 ? 6.016 -6.822 14.595 1.00 85.62 161 ASP A O 1
ATOM 1215 N N . ASN A 1 162 ? 6.004 -5.454 16.371 1.00 84.06 162 ASN A N 1
ATOM 1216 C CA . ASN A 1 162 ? 4.549 -5.432 16.533 1.00 84.06 162 ASN A CA 1
ATOM 1217 C C . ASN A 1 162 ? 3.825 -4.909 15.284 1.00 84.06 162 ASN A C 1
ATOM 1219 O O . ASN A 1 162 ? 2.721 -5.356 14.988 1.00 84.06 162 ASN A O 1
ATOM 1223 N N . LEU A 1 163 ? 4.443 -3.981 14.552 1.00 87.69 163 LEU A N 1
ATOM 1224 C CA . LEU A 1 163 ? 3.899 -3.423 13.327 1.00 87.69 163 LEU A CA 1
ATOM 1225 C C . LEU A 1 163 ? 4.173 -4.352 12.147 1.00 87.69 163 LEU A C 1
ATOM 1227 O O . LEU A 1 163 ? 3.257 -4.603 11.372 1.00 87.69 163 LEU A O 1
ATOM 1231 N N . LYS A 1 164 ? 5.379 -4.925 12.041 1.00 89.25 164 LYS A N 1
ATOM 1232 C CA . LYS A 1 164 ? 5.725 -5.876 10.966 1.00 89.25 164 LYS A CA 1
ATOM 1233 C C . LYS A 1 164 ? 4.736 -7.041 10.878 1.00 89.25 164 LYS A C 1
ATOM 1235 O O . LYS A 1 164 ? 4.372 -7.429 9.778 1.00 89.25 164 LYS A O 1
ATOM 1240 N N . VAL A 1 165 ? 4.250 -7.554 12.010 1.00 91.06 165 VAL A N 1
ATOM 1241 C CA . VAL A 1 165 ? 3.280 -8.668 12.048 1.00 91.06 165 VAL A CA 1
ATOM 1242 C C . VAL A 1 165 ? 1.925 -8.310 11.415 1.00 91.06 165 VAL A C 1
ATOM 1244 O O . VAL A 1 165 ? 1.232 -9.195 10.918 1.00 91.06 165 VAL A O 1
ATOM 1247 N N . LEU A 1 166 ? 1.545 -7.028 11.384 1.00 92.94 166 LEU A N 1
ATOM 1248 C CA . LEU A 1 166 ? 0.273 -6.572 10.801 1.00 92.94 166 LEU A CA 1
ATOM 1249 C C . LEU A 1 166 ? 0.301 -6.523 9.267 1.00 92.94 166 LEU A C 1
ATOM 1251 O O . LEU A 1 166 ? -0.752 -6.357 8.640 1.00 92.94 166 LEU A O 1
ATOM 1255 N N . PHE A 1 167 ? 1.486 -6.649 8.662 1.00 94.25 167 PHE A N 1
ATOM 1256 C CA . PHE A 1 167 ? 1.687 -6.521 7.226 1.00 94.25 167 PHE A CA 1
ATOM 1257 C C . PHE A 1 167 ? 2.404 -7.730 6.637 1.00 94.25 167 PHE A C 1
ATOM 1259 O O . PHE A 1 167 ? 3.368 -8.258 7.180 1.00 94.25 167 PHE A O 1
ATOM 1266 N N . ARG A 1 168 ? 1.982 -8.123 5.440 1.00 92.94 168 ARG A N 1
ATOM 1267 C CA . ARG A 1 168 ? 2.724 -9.070 4.618 1.00 92.94 168 ARG A CA 1
ATOM 1268 C C . ARG A 1 168 ? 3.729 -8.318 3.755 1.00 92.94 168 ARG A C 1
ATOM 1270 O O . ARG A 1 168 ? 3.330 -7.538 2.888 1.00 92.94 168 ARG A O 1
ATOM 1277 N N . THR A 1 169 ? 5.015 -8.564 3.977 1.00 89.94 169 THR A N 1
ATOM 1278 C CA . THR A 1 169 ? 6.090 -7.924 3.214 1.00 89.94 169 THR A CA 1
ATOM 1279 C C . THR A 1 169 ? 6.222 -8.506 1.809 1.00 89.94 169 THR A C 1
ATOM 1281 O O . THR A 1 169 ? 5.971 -9.692 1.570 1.00 89.94 169 THR A O 1
ATOM 1284 N N . VAL A 1 170 ? 6.594 -7.648 0.856 1.00 87.38 170 VAL A N 1
ATOM 1285 C CA . VAL A 1 170 ? 6.852 -8.017 -0.539 1.00 87.38 170 VAL A CA 1
ATOM 1286 C C . VAL A 1 170 ? 8.082 -7.277 -1.036 1.00 87.38 170 VAL A C 1
ATOM 1288 O O . VAL A 1 170 ? 8.049 -6.061 -1.199 1.00 87.38 170 VAL A O 1
ATOM 1291 N N . ALA A 1 171 ? 9.145 -8.008 -1.355 1.00 84.81 171 ALA A N 1
ATOM 1292 C CA . ALA A 1 171 ? 10.322 -7.413 -1.968 1.00 84.81 171 ALA A CA 1
ATOM 1293 C C . ALA A 1 171 ? 10.055 -7.060 -3.443 1.00 84.81 171 ALA A C 1
ATOM 1295 O O . ALA A 1 171 ? 9.752 -7.926 -4.267 1.00 84.81 171 ALA A O 1
ATOM 1296 N N . MET A 1 172 ? 10.192 -5.780 -3.782 1.00 78.25 172 MET A N 1
ATOM 1297 C CA . MET A 1 172 ? 10.127 -5.240 -5.135 1.00 78.25 172 MET A CA 1
ATOM 1298 C C . MET A 1 172 ? 11.533 -4.917 -5.628 1.00 78.25 172 MET A C 1
ATOM 1300 O O . MET A 1 172 ? 12.162 -3.944 -5.205 1.00 78.25 172 MET A O 1
ATOM 1304 N N . MET A 1 173 ? 12.017 -5.749 -6.546 1.00 74.81 173 MET A N 1
ATOM 1305 C CA . MET A 1 173 ? 13.326 -5.596 -7.174 1.00 74.81 173 MET A CA 1
ATOM 1306 C C . MET A 1 173 ? 13.255 -4.685 -8.400 1.00 74.81 173 MET A C 1
ATOM 1308 O O . MET A 1 173 ? 12.177 -4.421 -8.934 1.00 74.81 173 MET A O 1
ATOM 1312 N N . VAL A 1 174 ? 14.423 -4.208 -8.839 1.00 71.75 174 VAL A N 1
ATOM 1313 C CA . VAL A 1 174 ? 14.559 -3.400 -10.058 1.00 71.75 174 VAL A CA 1
ATOM 1314 C C . VAL A 1 174 ? 13.918 -4.152 -11.233 1.00 71.75 174 VAL A C 1
ATOM 1316 O O . VAL A 1 174 ? 14.303 -5.296 -11.489 1.00 71.75 174 VAL A O 1
ATOM 1319 N N . PRO A 1 175 ? 12.930 -3.555 -11.922 1.00 69.75 175 PRO A N 1
ATOM 1320 C CA . PRO A 1 175 ? 12.245 -4.223 -13.017 1.00 69.75 175 PRO A CA 1
ATOM 1321 C C . PRO A 1 175 ? 13.118 -4.281 -14.276 1.00 69.75 175 PRO A C 1
ATOM 1323 O O . PRO A 1 175 ? 14.082 -3.528 -14.429 1.00 69.75 175 PRO A O 1
ATOM 1326 N N . ASP A 1 176 ? 12.750 -5.155 -15.214 1.00 76.88 176 ASP A N 1
ATOM 1327 C CA . ASP A 1 176 ? 13.371 -5.186 -16.538 1.00 76.88 176 ASP A CA 1
ATOM 1328 C C . ASP A 1 176 ? 12.861 -4.010 -17.386 1.00 76.88 176 ASP A C 1
ATOM 1330 O O . ASP A 1 176 ? 11.788 -4.058 -17.996 1.00 76.88 176 ASP A O 1
ATOM 1334 N N . TYR A 1 177 ? 13.644 -2.933 -17.414 1.00 74.69 177 TYR A N 1
ATOM 1335 C CA . TYR A 1 177 ? 13.323 -1.733 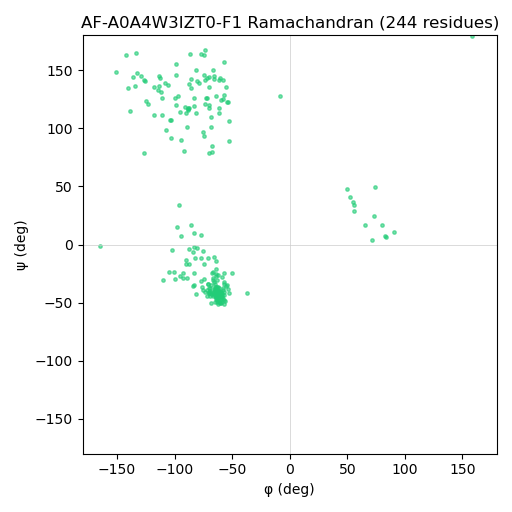-18.183 1.00 74.69 177 TYR A CA 1
ATOM 1336 C C . TYR A 1 177 ? 13.284 -1.972 -19.696 1.00 74.69 177 TYR A C 1
ATOM 1338 O O . TYR A 1 177 ? 12.567 -1.252 -20.389 1.00 74.69 177 TYR A O 1
ATOM 1346 N N . ALA A 1 178 ? 14.021 -2.957 -20.224 1.00 78.25 178 ALA A N 1
ATOM 1347 C CA . ALA A 1 178 ? 14.014 -3.254 -21.655 1.00 78.25 178 ALA A CA 1
ATOM 1348 C C . ALA A 1 178 ? 12.695 -3.909 -22.056 1.00 78.25 178 ALA A C 1
ATOM 1350 O O . ALA A 1 178 ? 12.077 -3.478 -23.027 1.00 78.25 178 ALA A O 1
ATOM 1351 N N . LEU A 1 179 ? 12.218 -4.864 -21.255 1.00 78.94 179 LEU A N 1
ATOM 1352 C CA . LEU A 1 179 ? 10.912 -5.484 -21.460 1.00 78.94 179 LEU A CA 1
ATOM 1353 C C . LEU A 1 179 ? 9.772 -4.460 -21.341 1.00 78.94 179 LEU A C 1
ATOM 1355 O O . LEU A 1 179 ? 8.869 -4.439 -22.176 1.00 78.94 179 LEU A O 1
ATOM 1359 N N . ILE A 1 180 ? 9.821 -3.578 -20.335 1.00 75.56 180 ILE A N 1
ATOM 1360 C CA . ILE A 1 180 ? 8.809 -2.523 -20.157 1.00 75.56 180 ILE A CA 1
ATOM 1361 C C . ILE A 1 180 ? 8.806 -1.561 -21.351 1.00 75.56 180 ILE A C 1
ATOM 1363 O O . ILE A 1 180 ? 7.737 -1.242 -21.880 1.00 75.56 180 ILE A O 1
ATOM 1367 N N . ALA A 1 181 ? 9.983 -1.109 -21.793 1.00 76.00 181 ALA A N 1
ATOM 1368 C CA . ALA A 1 181 ? 10.104 -0.219 -22.943 1.00 76.00 181 ALA A CA 1
ATOM 1369 C C . ALA A 1 181 ? 9.622 -0.898 -24.234 1.00 76.00 181 ALA A C 1
ATOM 1371 O O . ALA A 1 181 ? 8.926 -0.267 -25.022 1.00 76.00 181 ALA A O 1
ATOM 1372 N N . GLU A 1 182 ? 9.924 -2.183 -24.432 1.00 80.00 182 GLU A N 1
ATOM 1373 C CA . GLU A 1 182 ? 9.475 -2.961 -25.592 1.00 80.00 182 GLU A CA 1
ATOM 1374 C C . GLU A 1 182 ? 7.947 -3.065 -25.646 1.00 80.00 182 GLU A C 1
ATOM 1376 O O . GLU A 1 182 ? 7.349 -2.720 -26.665 1.00 80.00 182 GLU A O 1
ATOM 1381 N N . ILE A 1 183 ? 7.301 -3.469 -24.547 1.00 77.25 183 ILE A N 1
ATOM 1382 C CA . ILE A 1 183 ? 5.833 -3.565 -24.469 1.00 77.25 183 ILE A CA 1
ATOM 1383 C C . ILE A 1 183 ? 5.185 -2.193 -24.700 1.00 77.25 183 ILE A C 1
ATOM 1385 O O . ILE A 1 183 ? 4.202 -2.091 -25.435 1.00 77.25 183 ILE A O 1
ATOM 1389 N N . SER A 1 184 ? 5.754 -1.134 -24.118 1.00 76.75 184 SER A N 1
ATOM 1390 C CA . SER A 1 184 ? 5.257 0.237 -24.299 1.00 76.75 184 SER A CA 1
ATOM 1391 C C . SER A 1 184 ? 5.398 0.716 -25.747 1.00 76.75 184 SER A C 1
ATOM 1393 O O . SER A 1 184 ? 4.518 1.383 -26.278 1.00 76.75 184 SER A O 1
ATOM 1395 N N . LEU A 1 185 ? 6.488 0.364 -26.427 1.00 78.06 185 LEU A N 1
ATOM 1396 C CA . LEU A 1 185 ? 6.684 0.700 -27.838 1.00 78.06 185 LEU A CA 1
ATOM 1397 C C . LEU A 1 185 ? 5.727 -0.082 -28.745 1.00 78.06 185 LEU A C 1
ATOM 1399 O O . LEU A 1 185 ? 5.154 0.500 -29.665 1.00 78.06 185 LEU A O 1
ATOM 1403 N N . TYR A 1 186 ? 5.481 -1.364 -28.466 1.00 82.56 186 TYR A N 1
ATOM 1404 C CA . TYR A 1 186 ? 4.474 -2.124 -29.208 1.00 82.56 186 TYR A CA 1
ATOM 1405 C C . TYR A 1 186 ? 3.069 -1.542 -29.044 1.00 82.56 186 TYR A C 1
ATOM 1407 O O . TYR A 1 186 ? 2.333 -1.466 -30.026 1.00 82.56 186 TYR A O 1
ATOM 1415 N N . SER A 1 187 ? 2.692 -1.089 -27.844 1.00 75.50 187 SER A N 1
ATOM 1416 C CA . SER A 1 187 ? 1.372 -0.481 -27.624 1.00 75.50 187 SER A CA 1
ATOM 1417 C C . SER A 1 187 ? 1.197 0.858 -28.345 1.00 75.50 187 SER A C 1
ATOM 1419 O O . SER A 1 187 ? 0.075 1.222 -28.691 1.00 75.50 187 SER A O 1
ATOM 1421 N N . MET A 1 188 ? 2.299 1.554 -28.636 1.00 78.06 188 MET A N 1
ATOM 1422 C CA . MET A 1 188 ? 2.330 2.759 -29.470 1.00 78.06 188 MET A CA 1
ATOM 1423 C C . MET A 1 188 ? 2.387 2.464 -30.982 1.00 78.06 188 MET A C 1
ATOM 1425 O O . MET A 1 188 ? 2.344 3.396 -31.780 1.00 78.06 188 MET A O 1
ATOM 1429 N N . GLY A 1 189 ? 2.455 1.192 -31.394 1.00 81.44 189 GLY A N 1
ATOM 1430 C CA . GLY A 1 189 ? 2.422 0.778 -32.801 1.00 81.44 189 GLY A CA 1
ATOM 1431 C C . GLY A 1 189 ? 3.785 0.673 -33.492 1.00 81.44 189 GLY A C 1
ATOM 1432 O O . GLY A 1 189 ? 3.823 0.498 -34.708 1.00 81.44 189 GLY A O 1
ATOM 1433 N N . PHE A 1 190 ? 4.898 0.745 -32.753 1.00 82.00 190 PHE A N 1
ATOM 1434 C CA . PHE A 1 190 ? 6.234 0.554 -33.327 1.00 82.00 190 PHE A CA 1
ATOM 1435 C C . PHE A 1 190 ? 6.464 -0.917 -33.694 1.00 82.00 190 PHE A C 1
ATOM 1437 O O . PHE A 1 190 ? 6.364 -1.804 -32.846 1.00 82.00 190 PHE A O 1
ATOM 1444 N N . VAL A 1 191 ? 6.851 -1.185 -34.944 1.00 87.88 191 VAL A N 1
ATOM 1445 C CA . VAL A 1 191 ? 7.099 -2.559 -35.428 1.00 87.88 191 VAL A CA 1
ATOM 1446 C C . VAL A 1 191 ? 8.440 -3.097 -34.922 1.00 87.88 191 VAL A C 1
ATOM 1448 O O . VAL A 1 191 ? 8.563 -4.267 -34.569 1.00 87.88 191 VAL A O 1
ATOM 1451 N N . SER A 1 192 ? 9.452 -2.228 -34.832 1.00 89.00 192 SER A N 1
ATOM 1452 C CA . SER A 1 192 ? 10.806 -2.575 -34.366 1.00 89.00 192 SER A CA 1
ATOM 1453 C C . SER A 1 192 ? 11.025 -2.270 -32.875 1.00 89.00 192 SER A C 1
ATOM 1455 O O . SER A 1 192 ? 12.131 -1.905 -32.464 1.00 89.00 192 SER A O 1
ATOM 1457 N N . ALA A 1 193 ? 9.979 -2.417 -32.053 1.00 85.81 193 ALA A N 1
ATOM 1458 C CA . ALA A 1 193 ? 9.965 -2.052 -30.633 1.00 85.81 193 ALA A CA 1
ATOM 1459 C C . ALA A 1 193 ? 11.121 -2.667 -29.829 1.00 85.81 193 ALA A C 1
ATOM 1461 O O . ALA A 1 193 ? 11.762 -1.974 -29.045 1.00 85.81 193 ALA A O 1
ATOM 1462 N N . ARG A 1 194 ? 11.456 -3.938 -30.077 1.00 86.00 194 ARG A N 1
ATOM 1463 C CA . ARG A 1 194 ? 12.538 -4.647 -29.376 1.00 86.00 194 ARG A CA 1
ATOM 1464 C C . ARG A 1 194 ? 13.910 -3.993 -29.552 1.00 86.00 194 ARG A C 1
ATOM 1466 O O . ARG A 1 194 ? 14.665 -3.835 -28.594 1.00 86.00 194 ARG A O 1
ATOM 1473 N N . ILE A 1 195 ? 14.240 -3.601 -30.785 1.00 89.94 195 ILE A N 1
ATOM 1474 C CA . ILE A 1 195 ? 15.529 -2.970 -31.109 1.00 89.94 195 ILE A CA 1
ATOM 1475 C C . ILE A 1 195 ? 15.579 -1.560 -30.512 1.00 89.94 195 ILE A C 1
ATOM 1477 O O . ILE A 1 195 ? 16.602 -1.153 -29.959 1.00 89.94 195 ILE A O 1
ATOM 1481 N N . LEU A 1 196 ? 14.473 -0.820 -30.609 1.00 86.19 196 LEU A N 1
ATOM 1482 C CA . LEU A 1 196 ? 14.349 0.526 -30.054 1.00 86.19 196 LEU A CA 1
ATOM 1483 C C . LEU A 1 196 ? 14.453 0.517 -28.524 1.00 86.19 196 LEU A C 1
ATOM 1485 O O . LEU A 1 196 ? 15.226 1.295 -27.974 1.00 86.19 196 LEU A O 1
ATOM 1489 N N . ALA A 1 197 ? 13.769 -0.406 -27.847 1.00 84.44 197 ALA A N 1
ATOM 1490 C CA . ALA A 1 197 ? 13.833 -0.579 -26.398 1.00 84.44 197 ALA A CA 1
ATOM 1491 C C . ALA A 1 197 ? 15.266 -0.828 -25.913 1.00 84.44 197 ALA A C 1
ATOM 1493 O O . ALA A 1 197 ? 15.740 -0.144 -25.007 1.00 84.44 197 ALA A O 1
ATOM 1494 N N . ALA A 1 198 ? 15.988 -1.748 -26.564 1.00 87.25 198 ALA A N 1
ATOM 1495 C CA . ALA A 1 198 ? 17.379 -2.039 -26.229 1.00 87.25 198 ALA A CA 1
ATOM 1496 C C . ALA A 1 198 ? 18.282 -0.804 -26.382 1.00 87.25 198 ALA A C 1
ATOM 1498 O O . ALA A 1 198 ? 19.101 -0.529 -25.505 1.00 87.25 198 ALA A O 1
ATOM 1499 N N . LYS A 1 199 ? 18.107 -0.028 -27.462 1.00 86.69 199 LYS A N 1
ATOM 1500 C CA . LYS A 1 199 ? 18.854 1.220 -27.682 1.00 86.69 199 LYS A CA 1
ATOM 1501 C C . LYS A 1 199 ? 18.532 2.268 -26.623 1.00 86.69 199 LYS A C 1
ATOM 1503 O O . LYS A 1 199 ? 19.455 2.834 -26.054 1.00 86.69 199 LYS A O 1
ATOM 1508 N N . ILE A 1 200 ? 17.252 2.489 -26.326 1.00 83.50 200 ILE A N 1
ATOM 1509 C CA . ILE A 1 200 ? 16.811 3.466 -25.325 1.00 83.50 200 ILE A CA 1
ATOM 1510 C C . ILE A 1 200 ? 17.401 3.125 -23.954 1.00 83.50 200 ILE A C 1
ATOM 1512 O O . ILE A 1 200 ? 18.025 3.977 -23.325 1.00 83.50 200 ILE A O 1
ATOM 1516 N N . VAL A 1 201 ? 17.270 1.872 -23.511 1.00 83.00 201 VAL A N 1
ATOM 1517 C CA . VAL A 1 201 ? 17.817 1.430 -22.222 1.00 83.00 201 VAL A CA 1
ATOM 1518 C C . VAL A 1 201 ? 19.339 1.560 -22.189 1.00 83.00 201 VAL A C 1
ATOM 1520 O O . VAL A 1 201 ? 19.878 2.047 -21.196 1.00 83.00 201 VAL A O 1
ATOM 1523 N N . ALA A 1 202 ? 20.037 1.191 -23.267 1.00 83.62 202 ALA A N 1
ATOM 1524 C CA . ALA A 1 202 ? 21.485 1.356 -23.360 1.00 83.62 202 ALA A CA 1
ATOM 1525 C C . ALA A 1 202 ? 21.904 2.833 -23.283 1.00 83.62 202 ALA A C 1
ATOM 1527 O O . ALA A 1 202 ? 22.823 3.161 -22.538 1.00 83.62 202 ALA A O 1
ATOM 1528 N N . THR A 1 203 ? 21.211 3.732 -23.987 1.00 82.12 203 THR A N 1
ATOM 1529 C CA . THR A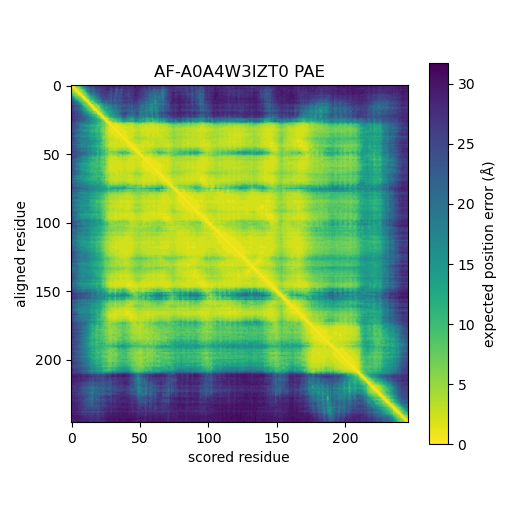 1 203 ? 21.471 5.175 -23.932 1.00 82.12 203 THR A CA 1
ATOM 1530 C C . THR A 1 203 ? 21.288 5.713 -22.518 1.00 82.12 203 THR A C 1
ATOM 1532 O O . THR A 1 203 ? 22.195 6.354 -22.001 1.00 82.12 203 THR A O 1
ATOM 1535 N N . TYR A 1 204 ? 20.171 5.409 -21.852 1.00 76.31 204 TYR A N 1
ATOM 1536 C CA . TYR A 1 204 ? 19.937 5.885 -20.486 1.00 76.31 204 TYR A CA 1
ATOM 1537 C C . TYR A 1 204 ? 20.925 5.310 -19.475 1.00 76.31 204 TYR A C 1
ATOM 1539 O O . TYR A 1 204 ? 21.355 6.021 -18.566 1.00 76.31 204 TYR A O 1
ATOM 1547 N N . ARG A 1 205 ? 21.319 4.045 -19.645 1.00 78.06 205 ARG A N 1
ATOM 1548 C CA . ARG A 1 205 ? 22.363 3.430 -18.829 1.00 78.06 205 ARG A CA 1
ATOM 1549 C C . ARG A 1 205 ? 23.693 4.165 -18.995 1.00 78.06 205 ARG A C 1
ATOM 1551 O O . ARG A 1 205 ? 24.277 4.569 -17.997 1.00 78.06 205 ARG A O 1
ATOM 1558 N N . LEU A 1 206 ? 24.120 4.412 -20.234 1.00 78.69 206 LEU A N 1
ATOM 1559 C CA . LEU A 1 206 ? 25.349 5.156 -20.523 1.00 78.69 206 LEU A CA 1
ATOM 1560 C C . LEU A 1 206 ? 25.284 6.596 -20.001 1.00 78.69 206 LEU A C 1
ATOM 1562 O O . LEU A 1 206 ? 26.258 7.070 -19.429 1.00 78.69 206 LEU A O 1
ATOM 1566 N N . CYS A 1 207 ? 24.144 7.282 -20.125 1.00 77.06 207 CYS A N 1
ATOM 1567 C CA . CYS A 1 207 ? 23.958 8.613 -19.546 1.00 77.06 207 CYS A CA 1
ATOM 1568 C C . CYS A 1 207 ? 24.105 8.597 -18.019 1.00 77.06 207 CYS A C 1
ATOM 1570 O O . CYS A 1 207 ? 24.753 9.481 -17.467 1.00 77.06 207 CYS A O 1
ATOM 1572 N N . SER A 1 208 ? 23.547 7.587 -17.344 1.00 68.50 208 SER A N 1
ATOM 1573 C CA . SER A 1 208 ? 23.686 7.426 -15.893 1.00 68.50 208 SER A CA 1
ATOM 1574 C C . SER A 1 208 ? 25.122 7.117 -15.460 1.00 68.50 208 SER A C 1
ATOM 1576 O O . SER A 1 208 ? 25.494 7.462 -14.344 1.00 68.50 208 SER A O 1
ATOM 1578 N N . GLU A 1 209 ? 25.905 6.440 -16.302 1.00 74.19 209 GLU A N 1
ATOM 1579 C CA . GLU A 1 209 ? 27.299 6.075 -16.020 1.00 74.19 209 GLU A CA 1
ATOM 1580 C C . GLU A 1 209 ? 28.280 7.221 -16.350 1.00 74.19 209 GLU A C 1
ATOM 1582 O O . GLU A 1 209 ? 29.263 7.411 -15.636 1.00 74.19 209 GLU A O 1
ATOM 1587 N N . GLN A 1 210 ? 28.024 7.999 -17.409 1.00 69.69 210 GLN A N 1
ATOM 1588 C CA . GLN A 1 210 ? 28.933 9.042 -17.909 1.00 69.69 210 GLN A CA 1
ATOM 1589 C C . GLN A 1 210 ? 28.670 10.437 -17.328 1.00 69.69 210 GLN A C 1
ATOM 1591 O O . GLN A 1 210 ? 29.601 11.237 -17.219 1.00 69.69 210 GLN A O 1
ATOM 1596 N N . VAL A 1 211 ? 27.430 10.757 -16.945 1.00 58.47 211 VAL A N 1
ATOM 1597 C CA . VAL A 1 211 ? 27.109 12.036 -16.300 1.00 58.47 211 VAL A CA 1
ATOM 1598 C C . VAL A 1 211 ? 27.268 11.867 -14.792 1.00 58.47 211 VAL A C 1
ATOM 1600 O O . VAL A 1 211 ? 26.402 11.313 -14.116 1.00 58.47 211 VAL A O 1
ATOM 1603 N N . GLN A 1 212 ? 28.391 12.343 -14.252 1.00 47.19 212 GLN A N 1
ATOM 1604 C CA . GLN A 1 212 ? 28.623 12.359 -12.809 1.00 47.19 212 GLN A CA 1
ATOM 1605 C C . GLN A 1 212 ? 27.517 13.161 -12.093 1.00 47.19 212 GLN A C 1
ATOM 1607 O O . GLN A 1 212 ? 27.297 14.334 -12.379 1.00 47.19 212 GLN A O 1
ATOM 1612 N N . ALA A 1 213 ? 26.879 12.515 -11.113 1.00 47.66 213 ALA A N 1
ATOM 1613 C CA . ALA A 1 213 ? 26.117 13.133 -10.024 1.00 47.66 213 ALA A CA 1
ATOM 1614 C C . ALA A 1 213 ? 24.733 13.755 -10.323 1.00 47.66 213 ALA A C 1
ATOM 1616 O O . ALA A 1 213 ? 24.415 14.821 -9.803 1.00 47.66 213 ALA A O 1
ATOM 1617 N N . LEU A 1 214 ? 23.829 13.044 -11.004 1.00 43.09 214 LEU A N 1
ATOM 1618 C CA . LEU A 1 214 ? 22.394 13.227 -10.732 1.00 43.09 214 LEU A CA 1
ATOM 1619 C C . LEU A 1 214 ? 21.681 11.872 -10.625 1.00 43.09 214 LEU A C 1
ATOM 1621 O O . LEU A 1 214 ? 21.922 10.953 -11.399 1.00 43.09 214 LEU A O 1
ATOM 1625 N N . HIS A 1 215 ? 20.808 11.736 -9.631 1.00 43.88 215 HIS A N 1
ATOM 1626 C CA . HIS A 1 215 ? 20.022 10.535 -9.351 1.00 43.88 215 HIS A CA 1
ATOM 1627 C C . HIS A 1 215 ? 18.983 10.277 -10.470 1.00 43.88 215 HIS A C 1
ATOM 1629 O O . HIS A 1 215 ? 17.811 10.612 -10.316 1.00 43.88 215 HIS A O 1
ATOM 1635 N N . TRP A 1 216 ? 19.388 9.700 -11.611 1.00 47.03 216 TRP A N 1
ATOM 1636 C CA . TRP A 1 216 ? 18.524 9.506 -12.796 1.00 47.03 216 TRP A CA 1
ATOM 1637 C C . TRP A 1 216 ? 17.705 8.205 -12.813 1.00 47.03 216 TRP A C 1
ATOM 1639 O O . TRP A 1 216 ? 16.859 8.039 -13.692 1.00 47.03 216 TRP A O 1
ATOM 1649 N N . HIS A 1 217 ? 17.862 7.304 -11.838 1.00 47.09 217 HIS A N 1
ATOM 1650 C CA . HIS A 1 217 ? 17.068 6.066 -11.779 1.00 47.09 217 HIS A CA 1
ATOM 1651 C C . HIS A 1 217 ? 15.529 6.258 -11.812 1.00 47.09 217 HIS A C 1
ATOM 1653 O O . HIS A 1 217 ? 14.874 5.447 -12.465 1.00 47.09 217 HIS A O 1
ATOM 1659 N N . PRO A 1 218 ? 14.920 7.319 -11.234 1.00 46.91 218 PRO A N 1
ATOM 1660 C CA . PRO A 1 218 ? 13.481 7.566 -11.371 1.00 46.91 218 PRO A CA 1
ATOM 1661 C C . PRO A 1 218 ? 13.075 8.286 -12.672 1.00 46.91 218 PRO A C 1
ATOM 1663 O O . PRO A 1 218 ? 11.888 8.345 -12.992 1.00 46.91 218 PRO A O 1
ATOM 1666 N N . MET A 1 219 ? 14.018 8.835 -13.448 1.00 43.16 219 MET A N 1
ATOM 1667 C CA . MET A 1 219 ? 13.690 9.625 -14.643 1.00 43.16 219 MET A CA 1
ATOM 1668 C C . MET A 1 219 ? 13.529 8.801 -15.923 1.00 43.16 219 MET A C 1
ATOM 1670 O O . MET A 1 219 ? 12.883 9.284 -16.843 1.00 43.16 219 MET A O 1
ATOM 1674 N N . ILE A 1 220 ? 13.998 7.551 -15.984 1.00 49.47 220 ILE A N 1
ATOM 1675 C CA . ILE A 1 220 ? 13.777 6.686 -17.160 1.00 49.47 220 ILE A CA 1
ATOM 1676 C C . ILE A 1 220 ? 12.279 6.407 -17.352 1.00 49.47 220 ILE A C 1
ATOM 1678 O O . ILE A 1 220 ? 11.752 6.606 -18.442 1.00 49.47 220 ILE A O 1
ATOM 1682 N N . ILE A 1 221 ? 11.572 6.023 -16.283 1.00 47.59 221 ILE A N 1
ATOM 1683 C CA . ILE A 1 221 ? 10.122 5.771 -16.328 1.00 47.59 221 ILE A CA 1
ATOM 1684 C C . ILE A 1 221 ? 9.359 7.076 -16.587 1.00 47.59 221 ILE A C 1
ATOM 1686 O O . ILE A 1 221 ? 8.474 7.113 -17.435 1.00 47.59 221 ILE A O 1
ATOM 1690 N N . SER A 1 222 ? 9.726 8.164 -15.902 1.00 44.00 222 SER A N 1
ATOM 1691 C CA . SER A 1 222 ? 9.051 9.455 -16.073 1.00 44.00 222 SER A CA 1
ATOM 1692 C C . SER A 1 222 ? 9.257 10.040 -17.476 1.00 44.00 222 SER A C 1
ATOM 1694 O O . SER A 1 222 ? 8.312 10.554 -18.062 1.00 44.00 222 SER A O 1
ATOM 1696 N N . ILE A 1 223 ? 10.436 9.920 -18.089 1.00 49.03 223 ILE A N 1
ATOM 1697 C CA . ILE A 1 223 ? 10.668 10.434 -19.448 1.00 49.03 223 ILE A CA 1
ATOM 1698 C C . ILE A 1 223 ? 10.014 9.528 -20.503 1.00 49.03 223 ILE A C 1
ATOM 1700 O O . ILE A 1 223 ? 9.392 10.050 -21.430 1.00 49.03 223 ILE A O 1
ATOM 1704 N N . LEU A 1 224 ? 10.053 8.200 -20.329 1.00 51.00 224 LEU A N 1
ATOM 1705 C CA . LEU A 1 224 ? 9.323 7.262 -21.193 1.00 51.00 224 LEU A CA 1
ATOM 1706 C C . LEU A 1 224 ? 7.806 7.498 -21.155 1.00 51.00 224 LEU A C 1
ATOM 1708 O O . LEU A 1 224 ? 7.167 7.473 -22.201 1.00 51.00 224 LEU A O 1
ATOM 1712 N N . LEU A 1 225 ? 7.233 7.769 -19.978 1.00 45.66 225 LEU A N 1
ATOM 1713 C CA . LEU A 1 225 ? 5.790 7.989 -19.828 1.00 45.66 225 LEU A CA 1
ATOM 1714 C C . LEU A 1 225 ? 5.353 9.424 -20.161 1.00 45.66 225 LEU A C 1
ATOM 1716 O O . LEU A 1 225 ? 4.272 9.614 -20.708 1.00 45.66 225 LEU A O 1
ATOM 1720 N N . THR A 1 226 ? 6.163 10.443 -19.858 1.00 45.88 226 THR A N 1
ATOM 1721 C CA . THR A 1 226 ? 5.719 11.851 -19.932 1.00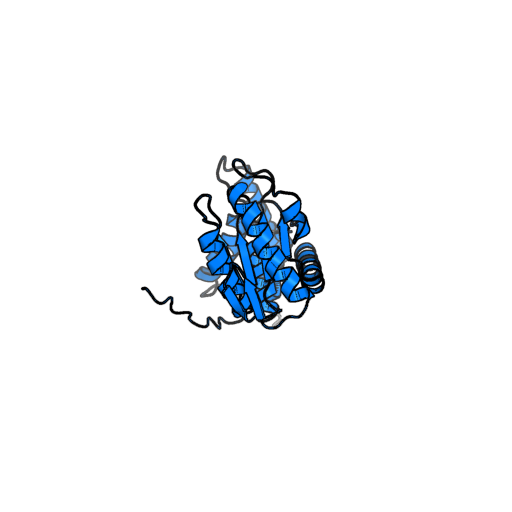 45.88 226 THR A CA 1
ATOM 1722 C C . THR A 1 226 ? 6.159 12.562 -21.215 1.00 45.88 226 THR A C 1
ATOM 1724 O O . THR A 1 226 ? 5.438 13.440 -21.685 1.00 45.88 226 THR A O 1
ATOM 1727 N N . GLN A 1 227 ? 7.297 12.204 -21.830 1.00 44.00 227 GLN A N 1
ATOM 1728 C CA . GLN A 1 227 ? 7.777 12.898 -23.040 1.00 44.00 227 GLN A CA 1
ATOM 1729 C C . GLN A 1 227 ? 7.386 12.223 -24.359 1.00 44.00 227 GLN A C 1
ATOM 1731 O O . GLN A 1 227 ? 7.197 12.924 -25.354 1.00 44.00 227 GLN A O 1
ATOM 1736 N N . PHE A 1 228 ? 7.166 10.905 -24.384 1.00 42.00 228 PHE A N 1
ATOM 1737 C CA . PHE A 1 228 ? 6.654 10.239 -25.591 1.00 42.00 228 PHE A CA 1
ATOM 1738 C C . PHE A 1 228 ? 5.160 10.508 -25.834 1.00 42.00 228 PHE A C 1
ATOM 1740 O O . PHE A 1 228 ? 4.736 10.605 -26.986 1.00 42.00 228 PHE A O 1
ATOM 1747 N N . TRP A 1 229 ? 4.376 10.724 -24.770 1.00 44.03 229 TRP A N 1
ATOM 1748 C CA . TRP A 1 229 ? 2.936 11.004 -24.860 1.00 44.03 229 TRP A CA 1
ATOM 1749 C C . TRP A 1 229 ? 2.624 12.401 -25.424 1.00 44.03 229 TRP A C 1
ATOM 1751 O O . TRP A 1 229 ? 1.642 12.573 -26.141 1.00 44.03 229 TRP A O 1
ATOM 1761 N N . GLY A 1 230 ? 3.465 13.400 -25.130 1.00 37.47 230 GLY A N 1
ATOM 1762 C CA . GLY A 1 230 ? 3.211 14.795 -25.510 1.00 37.47 230 GLY A CA 1
ATOM 1763 C C . GLY A 1 230 ? 3.741 15.215 -26.884 1.00 37.47 230 GLY A C 1
ATOM 1764 O O . GLY A 1 230 ? 3.170 16.114 -27.493 1.00 37.47 230 GLY A O 1
ATOM 1765 N N . VAL A 1 231 ? 4.822 14.596 -27.377 1.00 41.72 231 VAL A N 1
ATOM 1766 C CA . VAL A 1 231 ? 5.561 15.119 -28.548 1.00 41.72 231 VAL A CA 1
ATOM 1767 C C . VAL A 1 231 ? 5.395 14.261 -29.808 1.00 41.72 231 VAL A C 1
ATOM 1769 O O . VAL A 1 231 ? 5.395 14.807 -30.907 1.00 41.72 231 VAL A O 1
ATOM 1772 N N . LEU A 1 232 ? 5.203 12.942 -29.689 1.00 43.59 232 LEU A N 1
ATOM 1773 C CA . LEU A 1 232 ? 5.158 12.046 -30.861 1.00 43.59 232 LEU A CA 1
ATOM 1774 C C . LEU A 1 232 ? 3.749 11.568 -31.235 1.00 43.59 232 LEU A C 1
ATOM 1776 O O . LEU A 1 232 ? 3.500 11.294 -32.410 1.00 43.59 232 LEU A O 1
ATOM 1780 N N . GLY A 1 233 ? 2.805 11.563 -30.286 1.00 41.44 233 GLY A N 1
ATOM 1781 C CA . GLY A 1 233 ? 1.413 11.155 -30.524 1.00 41.44 233 GLY A CA 1
ATOM 1782 C C . GLY A 1 233 ? 0.632 12.038 -31.508 1.00 41.44 233 GLY A C 1
ATOM 1783 O O . GLY A 1 233 ? -0.420 11.626 -31.986 1.00 41.44 233 GLY A O 1
ATOM 1784 N N . ALA A 1 234 ? 1.142 13.227 -31.848 1.00 39.75 234 ALA A N 1
ATOM 1785 C CA . ALA A 1 234 ? 0.479 14.152 -32.768 1.00 39.75 234 ALA A CA 1
ATOM 1786 C C . ALA A 1 234 ? 1.055 14.168 -34.199 1.00 39.75 234 ALA A C 1
ATOM 1788 O O . ALA A 1 234 ? 0.491 14.860 -35.044 1.00 39.75 234 ALA A O 1
ATOM 1789 N N . GLY A 1 235 ? 2.143 13.446 -34.516 1.00 34.28 235 GLY A N 1
ATOM 1790 C CA . GLY A 1 235 ? 2.773 13.649 -35.832 1.00 34.28 235 GLY A CA 1
ATOM 1791 C C . GLY A 1 235 ? 3.777 12.629 -36.365 1.00 34.28 235 GLY A C 1
ATOM 1792 O O . GLY A 1 235 ? 4.247 12.825 -37.483 1.00 34.28 235 GLY A O 1
ATOM 1793 N N . TRP A 1 236 ? 4.117 11.554 -35.649 1.00 41.47 236 TRP A N 1
ATOM 1794 C CA . TRP A 1 236 ? 5.086 10.572 -36.155 1.00 41.47 236 TRP A CA 1
ATOM 1795 C C . TRP A 1 236 ? 4.385 9.308 -36.673 1.00 41.47 236 TRP A C 1
ATOM 1797 O O . TRP A 1 236 ? 4.117 8.374 -35.924 1.00 41.47 236 TRP A O 1
ATOM 1807 N N . GLN A 1 237 ? 4.063 9.286 -37.970 1.00 35.69 237 GLN A N 1
ATOM 1808 C CA . GLN A 1 237 ? 3.753 8.045 -38.685 1.00 35.69 237 GLN A CA 1
ATOM 1809 C C . GLN A 1 237 ? 5.065 7.469 -39.229 1.00 35.69 237 GLN A C 1
ATOM 1811 O O . GLN A 1 237 ? 5.715 8.105 -40.059 1.00 35.69 237 GLN A O 1
ATOM 1816 N N . GLU A 1 238 ? 5.459 6.273 -38.779 1.00 38.22 238 GLU A N 1
ATOM 1817 C CA . GLU A 1 238 ? 6.514 5.503 -39.449 1.00 38.22 238 GLU A CA 1
ATOM 1818 C C . GLU A 1 238 ? 6.127 5.317 -40.932 1.00 38.22 238 GLU A C 1
ATOM 1820 O O . GLU A 1 238 ? 4.961 5.018 -41.227 1.00 38.22 238 GLU A O 1
ATOM 1825 N N . PRO A 1 239 ? 7.054 5.499 -41.891 1.00 33.06 239 PRO A N 1
ATOM 1826 C CA . PRO A 1 239 ? 6.755 5.242 -43.289 1.00 33.06 239 PRO A CA 1
ATOM 1827 C C . PRO A 1 239 ? 6.394 3.763 -43.436 1.00 33.06 239 PRO A C 1
ATOM 1829 O O . PRO A 1 239 ? 7.205 2.878 -43.158 1.00 33.06 239 PRO A O 1
ATOM 1832 N N . ARG A 1 240 ? 5.151 3.491 -43.856 1.00 33.03 240 ARG A N 1
ATOM 1833 C CA . ARG A 1 240 ? 4.710 2.135 -44.190 1.00 33.03 240 ARG A CA 1
ATOM 1834 C C . ARG A 1 240 ? 5.686 1.584 -45.219 1.00 33.03 240 ARG A C 1
ATOM 1836 O O . ARG A 1 240 ? 5.852 2.181 -46.281 1.00 33.03 240 ARG A O 1
ATOM 1843 N N . VAL A 1 241 ? 6.308 0.449 -44.915 1.00 40.16 241 VAL A N 1
ATOM 1844 C CA . VAL A 1 241 ? 7.082 -0.315 -45.895 1.00 40.16 241 VAL A CA 1
ATOM 1845 C C . VAL A 1 241 ? 6.086 -0.860 -46.922 1.00 40.16 241 VAL A C 1
ATOM 1847 O O . VAL A 1 241 ? 5.531 -1.944 -46.771 1.00 40.16 241 VAL A O 1
ATOM 1850 N N . GLY A 1 242 ? 5.770 -0.037 -47.921 1.00 34.94 242 GLY A N 1
ATOM 1851 C CA . GLY A 1 242 ? 4.982 -0.407 -49.084 1.00 34.94 242 GLY A CA 1
ATOM 1852 C C . GLY A 1 242 ? 5.888 -1.110 -50.081 1.00 34.94 242 GLY A C 1
ATOM 1853 O O . GLY A 1 242 ? 6.806 -0.498 -50.622 1.00 34.94 242 GLY A O 1
ATOM 1854 N N . GLY A 1 243 ? 5.638 -2.400 -50.292 1.00 34.53 243 GLY A N 1
ATOM 1855 C CA . GLY A 1 243 ? 6.260 -3.167 -51.359 1.00 34.53 243 GLY A CA 1
ATOM 1856 C C . GLY A 1 243 ? 5.923 -2.569 -52.723 1.00 34.53 243 GLY A C 1
ATOM 1857 O O . GLY A 1 243 ? 4.754 -2.422 -53.069 1.00 34.53 243 GLY A O 1
ATOM 1858 N N . ALA A 1 244 ? 6.958 -2.255 -53.495 1.00 31.33 244 ALA A N 1
ATOM 1859 C CA . ALA A 1 244 ? 6.858 -2.059 -54.931 1.00 31.33 244 ALA A CA 1
ATOM 1860 C C . ALA A 1 244 ? 7.204 -3.392 -55.612 1.00 31.33 244 ALA A C 1
ATOM 1862 O O . ALA A 1 244 ? 8.366 -3.691 -55.877 1.00 31.33 244 ALA A O 1
ATOM 1863 N N . LEU A 1 245 ? 6.183 -4.221 -55.829 1.00 36.00 245 LEU A N 1
ATOM 1864 C CA . LEU A 1 245 ? 6.147 -5.173 -56.937 1.00 36.00 245 LEU A CA 1
ATOM 1865 C C . LEU A 1 245 ? 5.055 -4.665 -57.879 1.00 36.00 245 LEU A C 1
ATOM 1867 O O . LEU A 1 245 ? 3.880 -4.658 -57.512 1.00 36.00 245 LEU A O 1
ATOM 1871 N N . GLY A 1 246 ? 5.479 -4.195 -59.048 1.00 30.38 246 GLY A N 1
ATOM 1872 C CA . GLY A 1 246 ? 4.656 -3.647 -60.121 1.00 30.38 246 GLY A CA 1
ATOM 1873 C C . GLY A 1 246 ? 5.556 -3.131 -61.225 1.00 30.38 246 GLY A C 1
ATOM 1874 O O . GLY A 1 246 ? 6.244 -2.124 -60.958 1.00 30.38 246 GLY A O 1
#

pLDDT: mean 74.14, std 22.29, range [19.95, 96.12]

Solvent-accessible surface area (backbone atoms only — not comparable to full-atom values): 14326 Å² total; per-residue (Å²): 139,81,82,78,81,81,72,84,79,86,68,73,86,54,68,70,74,72,63,63,54,78,48,76,71,50,46,54,48,53,55,52,43,54,52,15,52,77,69,60,32,21,29,27,41,31,32,62,86,70,47,49,60,70,57,52,55,45,48,53,27,54,76,70,77,38,59,58,46,78,44,81,49,45,66,86,64,52,55,70,59,50,52,54,50,51,54,52,33,32,52,66,30,28,33,38,36,32,34,47,49,39,37,42,47,69,74,42,50,56,55,49,34,53,53,53,50,54,51,38,48,40,46,74,70,67,47,60,61,49,75,55,96,92,36,81,42,55,46,32,74,68,34,46,52,31,38,30,40,57,77,92,50,88,90,50,56,82,80,55,68,80,45,51,74,50,33,43,75,38,84,41,62,84,70,65,61,44,62,52,41,18,56,54,30,44,77,73,67,42,88,62,17,64,64,52,16,50,51,52,48,50,50,55,50,49,49,61,71,70,47,84,90,65,90,52,78,56,45,58,62,49,46,61,61,57,51,49,63,74,68,43,74,84,72,72,76,78,82,76,88,73,82,88,82,130

Organism: Callorhinchus milii (NCBI:txid7868)

Secondary structure (DSSP, 8-state):
--------------THHHHGGGSHHHHHHHHHHHHHHHTT-EEEEE-STTS-HHHHHHHHHHHTT-PEEEEE--TT--HHHHHHHHHHHHHHT-EEEEETGGGS-HHHHHHHHHHHHHHHHHHHTT-SEEEETTEEEE--TT-EEEE-B-TT-TT-PPPPHHHHTTEEEEE-PPP-HHHHHHHHHHHTT-TTHHHHHHHHHHHHHHHHHHSTT---TTHHHHHHHHHHHHHTTTT-PPPP------

Foldseek 3Di:
DDDDPDDPPPDDPDCVLVQVCPFPQLVVQLVQQVVCLVVLFAAEEEEAPQLCQQVSVCSSCVVVVAAEAEAEDAQPDALVVVLVVLLVLFQVLHEYEYEAPQRYDQVSLVSNLVQSVQLSVCLVVVPQWDQGPNDIGGGDSSGHYYYYHYPPDPNGDDRDPSNVVRYDYGYRYRTDQLVVQLSLCVVVPDPPSNVVSVVLVVVLVVCVVVDPDDPCSNVSVVCSPPVCVPPCVPDDDDPPPDDPDD